Protein AF-A0A9D7X4V1-F1 (afdb_monomer_lite)

Secondary structure (DSSP, 8-state):
---SSGGGS-GGG-SS-GGGS-B-THHHHHHHHSPP-PPP-TTTT--SHHHHHHHHHHHHHHTT-BPPPPSSPP---S-HHHHHHHHHHHHHHTT-SEEEEEE--GGGBSSS--SS--EEEEEEEEPPPPPPTTSTTHHHHTT-HHHHHHHHHHHHHHHHHHHHHHTT--EEEEETTT-SB-HHHHHHHTTS-EEETTEEEBTTTBT-EEEEEEEESS--PPPPPBPGGGGG--SHHHHHTTTSSPPHHHHHHHHTS-GGG-SS-GGGSPP-SS-SS---TTT----

Sequence (287 aa):
MFTSRRKNRPIELGPYPLETLPRDVSVYERESSSPAIEMENPSAGSIKPLALSTRKYRAIFESKHKAVVFSRKAPVPNDMSRRSKDIKGSAYFQDASQVGICEIPASAWLDKCDETHTHAVVVMVEHADPIDPGNTAHEWVEGVEGETSLTRAAQIATVIAGQIGAMGYEAQSGWAGCAQVDLEKLAVLAGLALREGKGISNPYLGNNFSLAVVTTSYGLATDQPLAQAARKAKGLGYFMGMTGAVSGLERWRRRRRPSHHGPYPIEILKRQDKPTTIIHDDEVPRI

pLDDT: mean 94.14, std 7.32, range [38.16, 98.94]

Radius of gyration: 21.14 Å; chains: 1; bounding box: 54×47×59 Å

Structure (mmCIF, N/CA/C/O backbone):
data_AF-A0A9D7X4V1-F1
#
_entry.id   AF-A0A9D7X4V1-F1
#
loop_
_atom_site.group_PDB
_atom_site.id
_atom_site.type_symbol
_atom_site.label_atom_id
_atom_site.label_alt_id
_atom_site.label_comp_id
_atom_site.label_asym_id
_atom_site.label_entity_id
_atom_site.label_seq_id
_atom_site.pdbx_PDB_ins_code
_atom_site.Cartn_x
_atom_site.Cartn_y
_atom_site.Cartn_z
_atom_site.occupancy
_atom_site.B_iso_or_equiv
_atom_site.auth_seq_id
_atom_site.auth_comp_id
_atom_site.auth_asym_id
_atom_site.auth_atom_id
_atom_site.pdbx_PDB_model_num
ATOM 1 N N . MET A 1 1 ? -31.288 3.011 -0.126 1.00 38.16 1 MET A N 1
ATOM 2 C CA . MET A 1 1 ? -31.387 2.201 -1.360 1.00 38.16 1 MET A CA 1
ATOM 3 C C . MET A 1 1 ? -30.244 2.547 -2.336 1.00 38.16 1 MET A C 1
ATOM 5 O O . MET A 1 1 ? -30.499 2.906 -3.471 1.00 38.16 1 MET A O 1
ATOM 9 N N . PHE A 1 2 ? -28.973 2.450 -1.905 1.00 44.53 2 PHE A N 1
ATOM 10 C CA . PHE A 1 2 ? -27.780 2.758 -2.735 1.00 44.53 2 PHE A CA 1
ATOM 11 C C . PHE A 1 2 ? -26.734 1.622 -2.730 1.00 44.53 2 PHE A C 1
ATOM 13 O O . PHE A 1 2 ? -25.583 1.804 -3.108 1.00 44.53 2 PHE A O 1
ATOM 20 N N . THR A 1 3 ? -27.117 0.424 -2.286 1.00 46.56 3 THR A N 1
ATOM 21 C CA . THR A 1 3 ? -26.189 -0.670 -1.956 1.00 46.56 3 THR A CA 1
ATOM 22 C C . THR A 1 3 ? -26.000 -1.720 -3.061 1.00 46.56 3 THR A C 1
ATOM 24 O O . THR A 1 3 ? -25.328 -2.719 -2.824 1.00 46.56 3 THR A O 1
ATOM 27 N N . SER A 1 4 ? -26.537 -1.534 -4.275 1.00 53.81 4 SER A N 1
ATOM 28 C CA . SER A 1 4 ? -26.522 -2.598 -5.299 1.00 53.81 4 SER A CA 1
ATOM 29 C C . SER A 1 4 ? -25.271 -2.654 -6.186 1.00 53.81 4 SER A C 1
ATOM 31 O O . SER A 1 4 ? -24.940 -3.732 -6.667 1.00 53.81 4 SER A O 1
ATOM 33 N N . ARG A 1 5 ? -24.528 -1.555 -6.390 1.00 68.94 5 ARG A N 1
ATOM 34 C CA . ARG A 1 5 ? -23.417 -1.545 -7.370 1.00 68.94 5 ARG A CA 1
ATOM 35 C C . ARG A 1 5 ? -22.114 -2.164 -6.865 1.00 68.94 5 ARG A C 1
ATOM 37 O O . ARG A 1 5 ? -21.352 -2.687 -7.668 1.00 68.94 5 ARG A O 1
ATOM 44 N N . ARG A 1 6 ? -21.870 -2.166 -5.549 1.00 79.88 6 ARG A N 1
ATOM 45 C CA . ARG A 1 6 ? -20.631 -2.725 -4.973 1.00 79.88 6 ARG A CA 1
ATOM 46 C C . ARG A 1 6 ? -20.503 -4.232 -5.201 1.00 79.88 6 ARG A C 1
ATOM 48 O O . ARG A 1 6 ? -19.399 -4.704 -5.422 1.00 79.88 6 ARG A O 1
ATOM 55 N N . LYS A 1 7 ? -21.621 -4.970 -5.198 1.00 84.69 7 LYS A N 1
ATOM 56 C CA . LYS A 1 7 ? -21.636 -6.423 -5.453 1.00 84.69 7 LYS A CA 1
ATOM 57 C C . LYS A 1 7 ? -21.094 -6.793 -6.837 1.00 84.69 7 LYS A C 1
ATOM 59 O O . LYS A 1 7 ? -20.579 -7.888 -7.001 1.00 84.69 7 LYS A O 1
ATOM 64 N N . ASN A 1 8 ? -21.197 -5.875 -7.796 1.00 89.06 8 ASN A N 1
ATOM 65 C CA . ASN A 1 8 ? -20.774 -6.087 -9.178 1.00 89.06 8 ASN A CA 1
ATOM 66 C C . ASN A 1 8 ? -19.421 -5.427 -9.485 1.00 89.06 8 ASN A C 1
ATOM 68 O O . ASN A 1 8 ? -18.980 -5.473 -10.629 1.00 89.06 8 ASN A O 1
ATOM 72 N N . ARG A 1 9 ? -18.782 -4.772 -8.503 1.00 92.88 9 ARG A N 1
ATOM 73 C CA . ARG A 1 9 ? -17.464 -4.160 -8.689 1.00 92.88 9 ARG A CA 1
ATOM 74 C C . ARG A 1 9 ? -16.396 -5.257 -8.608 1.00 92.88 9 ARG A C 1
ATOM 76 O O . ARG A 1 9 ? -16.312 -5.902 -7.562 1.00 92.88 9 ARG A O 1
ATOM 83 N N . PRO A 1 10 ? -15.572 -5.446 -9.652 1.00 95.31 10 PRO A N 1
ATOM 84 C CA . PRO A 1 10 ? -14.431 -6.351 -9.583 1.00 95.31 10 PRO A CA 1
ATOM 85 C C . PRO A 1 10 ? -13.488 -5.975 -8.432 1.00 95.31 10 PRO A C 1
ATOM 87 O O . PRO A 1 10 ? -13.230 -4.790 -8.192 1.00 95.31 10 PRO A O 1
ATOM 90 N N . ILE A 1 11 ? -13.005 -6.976 -7.693 1.00 93.75 11 ILE A N 1
ATOM 91 C CA . ILE A 1 11 ? -12.231 -6.776 -6.458 1.00 93.75 11 ILE A CA 1
ATOM 92 C C . ILE A 1 11 ? -10.907 -6.050 -6.726 1.00 93.75 11 ILE A C 1
ATOM 94 O O . ILE A 1 11 ? -10.482 -5.227 -5.918 1.00 93.75 11 ILE A O 1
ATOM 98 N N . GLU A 1 12 ? -10.308 -6.278 -7.896 1.00 94.81 12 GLU A N 1
ATOM 99 C CA . GLU A 1 12 ? -9.062 -5.663 -8.358 1.00 94.81 12 GLU A CA 1
ATOM 100 C C . GLU A 1 12 ? -9.156 -4.147 -8.579 1.00 94.81 12 GLU A C 1
ATOM 102 O O . GLU A 1 12 ? -8.135 -3.504 -8.803 1.00 94.81 12 GLU A O 1
ATOM 107 N N . LEU A 1 13 ? -10.362 -3.568 -8.556 1.00 96.56 13 LEU A N 1
ATOM 108 C CA . LEU A 1 13 ? -10.556 -2.121 -8.656 1.00 96.56 13 LEU A CA 1
ATOM 109 C C . LEU A 1 13 ? -10.593 -1.443 -7.277 1.00 96.56 13 LEU A C 1
ATOM 111 O O . LEU A 1 13 ? -10.649 -0.215 -7.191 1.00 96.56 13 LEU A O 1
ATOM 115 N N . GLY A 1 14 ? -10.605 -2.215 -6.189 1.00 96.62 14 GLY A N 1
ATOM 116 C CA . GLY A 1 14 ? -10.472 -1.696 -4.834 1.00 96.62 14 GLY A CA 1
ATOM 117 C C . GLY A 1 14 ? -11.581 -0.736 -4.372 1.00 96.62 14 GLY A C 1
ATOM 118 O O . GLY A 1 14 ? -12.648 -0.624 -4.988 1.00 96.62 14 GLY A O 1
ATOM 119 N N . PRO A 1 15 ? -11.364 -0.030 -3.248 1.00 96.38 15 PRO A N 1
ATOM 120 C CA . PRO A 1 15 ? -12.381 0.810 -2.616 1.00 96.38 15 PRO A CA 1
ATOM 121 C C . PRO A 1 15 ? -12.429 2.266 -3.120 1.00 96.38 15 PRO A C 1
ATOM 123 O O . PRO A 1 15 ? -13.306 3.014 -2.671 1.00 96.38 15 PRO A O 1
ATOM 126 N N . TYR A 1 16 ? -11.529 2.678 -4.021 1.00 96.88 16 TYR A N 1
ATOM 127 C CA . TYR A 1 16 ? -11.497 4.012 -4.646 1.00 96.88 16 TYR A CA 1
ATOM 128 C C . TYR A 1 16 ? -11.706 3.904 -6.160 1.00 96.88 16 TYR A C 1
ATOM 130 O O . TYR A 1 16 ? -11.231 2.941 -6.755 1.00 96.88 16 TYR A O 1
ATOM 138 N N . PRO A 1 17 ? -12.372 4.881 -6.802 1.00 96.50 17 PRO A N 1
ATOM 139 C CA . PRO A 1 17 ? -12.678 4.822 -8.229 1.00 96.50 17 PRO A CA 1
ATOM 140 C C . PRO A 1 17 ? -11.494 5.257 -9.117 1.00 96.50 17 PRO A C 1
ATOM 142 O O . PRO A 1 17 ? -11.623 6.169 -9.935 1.00 96.50 17 PRO A O 1
ATOM 145 N N . LEU A 1 18 ? -10.330 4.617 -8.958 1.00 97.06 18 LEU A N 1
ATOM 146 C CA . LEU A 1 18 ? -9.097 4.938 -9.697 1.00 97.06 18 LEU A CA 1
ATOM 147 C C . LEU A 1 18 ? -9.242 4.782 -11.216 1.00 97.06 18 LEU A C 1
ATOM 149 O O . LEU A 1 18 ? -8.554 5.464 -11.975 1.00 97.06 18 LEU A O 1
ATOM 153 N N . GLU A 1 19 ? -10.151 3.918 -11.665 1.00 96.00 19 GLU A N 1
ATOM 154 C CA . GLU A 1 19 ? -10.475 3.704 -13.077 1.00 96.00 19 GLU A CA 1
ATOM 155 C C . GLU A 1 19 ? -11.111 4.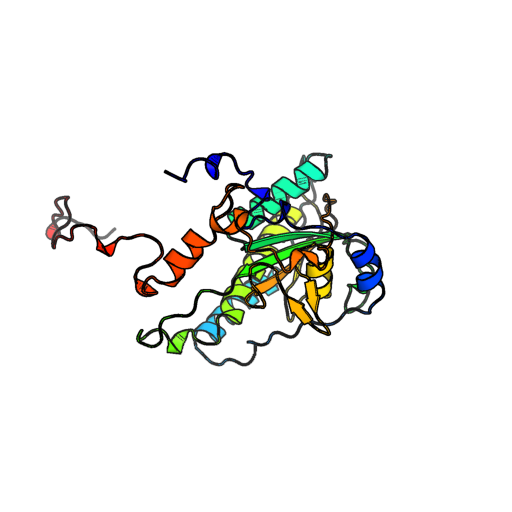931 -13.746 1.00 96.00 19 GLU A C 1
ATOM 157 O O . GLU A 1 19 ? -11.144 5.021 -14.968 1.00 96.00 19 GLU A O 1
ATOM 162 N N . THR A 1 20 ? -11.619 5.880 -12.954 1.00 95.81 20 THR A N 1
ATOM 163 C CA . THR A 1 20 ? -12.247 7.110 -13.462 1.00 95.81 20 THR A CA 1
ATOM 164 C C . THR A 1 20 ? -11.263 8.260 -13.645 1.00 95.81 20 THR A C 1
ATOM 166 O O . THR A 1 20 ? -11.629 9.299 -14.194 1.00 95.81 20 THR A O 1
ATOM 169 N N . LEU A 1 21 ? -10.029 8.105 -13.157 1.00 97.50 21 LEU A N 1
ATOM 170 C CA . LEU A 1 21 ? -9.034 9.165 -13.197 1.00 97.50 21 LEU A CA 1
ATOM 171 C C . LEU A 1 21 ? -8.335 9.216 -14.561 1.00 97.50 21 LEU A C 1
ATOM 173 O O . LEU A 1 21 ? -7.954 8.165 -15.084 1.00 97.50 21 LEU A O 1
ATOM 177 N N . PRO A 1 22 ? -8.122 10.420 -15.123 1.00 97.75 22 PRO A N 1
ATOM 178 C CA . PRO A 1 22 ? -7.419 10.574 -16.389 1.00 97.75 22 PRO A CA 1
ATOM 179 C C . PRO A 1 22 ? -5.959 10.128 -16.255 1.00 97.75 22 PRO A C 1
ATOM 181 O O . PRO A 1 22 ? -5.318 10.351 -15.223 1.00 97.75 22 PRO A O 1
ATOM 184 N N . ARG A 1 23 ? -5.438 9.515 -17.318 1.00 98.00 23 ARG A N 1
ATOM 185 C CA . ARG A 1 23 ? -4.077 8.971 -17.408 1.00 98.00 23 ARG A CA 1
ATOM 186 C C . ARG A 1 23 ? -3.253 9.762 -18.419 1.00 98.00 23 ARG A C 1
ATOM 188 O O . ARG A 1 23 ? -3.816 10.313 -19.362 1.00 98.00 23 ARG A O 1
ATOM 195 N N . ASP A 1 24 ? -1.945 9.835 -18.204 1.00 97.62 24 ASP A N 1
ATOM 196 C CA . ASP A 1 24 ? -1.009 10.545 -19.084 1.00 97.62 24 ASP A CA 1
ATOM 197 C C . ASP A 1 24 ? 0.320 9.787 -19.165 1.00 97.62 24 ASP A C 1
ATOM 199 O O . ASP A 1 24 ? 1.110 9.770 -18.222 1.00 97.62 24 ASP A O 1
ATOM 203 N N . VAL A 1 25 ? 0.568 9.161 -20.315 1.00 96.12 25 VAL A N 1
ATOM 204 C CA . VAL A 1 25 ? 1.777 8.361 -20.556 1.00 96.12 25 VAL A CA 1
ATOM 205 C C . VAL A 1 25 ? 3.052 9.209 -20.602 1.00 96.12 25 VAL A C 1
ATOM 207 O O . VAL A 1 25 ? 4.117 8.702 -20.267 1.00 96.12 25 VAL A O 1
ATOM 210 N N . SER A 1 26 ? 2.962 10.510 -20.911 1.00 96.00 26 SER A N 1
ATOM 211 C CA . SER A 1 26 ? 4.129 11.413 -20.956 1.00 96.00 26 SER A CA 1
ATOM 212 C C . SER A 1 26 ? 4.762 11.656 -19.580 1.00 96.00 26 SER A C 1
ATOM 214 O O . SER A 1 26 ? 5.873 12.176 -19.461 1.00 96.00 26 SER A O 1
ATOM 216 N N . VAL A 1 27 ? 4.049 11.320 -18.500 1.00 96.62 27 VAL A N 1
ATOM 217 C CA . VAL A 1 27 ? 4.588 11.372 -17.135 1.00 96.62 27 VAL A CA 1
ATOM 218 C C . VAL A 1 27 ? 5.685 10.325 -16.950 1.00 96.62 27 VAL A C 1
ATOM 220 O O . VAL A 1 27 ? 6.639 10.591 -16.222 1.00 96.62 27 VAL A O 1
ATOM 223 N N . TYR A 1 28 ? 5.591 9.179 -17.634 1.00 95.31 28 TYR A N 1
ATOM 224 C CA . TYR A 1 28 ? 6.577 8.107 -17.517 1.00 95.31 28 TYR A CA 1
ATOM 225 C C . TYR A 1 28 ? 7.978 8.592 -17.897 1.00 95.31 28 TYR A C 1
ATOM 227 O O . TYR A 1 28 ? 8.919 8.417 -17.127 1.00 95.31 28 TYR A O 1
ATOM 235 N N . GLU A 1 29 ? 8.108 9.250 -19.051 1.00 93.81 29 GLU A N 1
ATOM 236 C C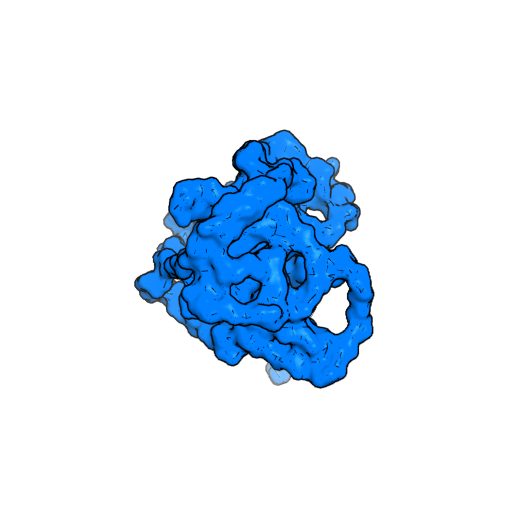A . GLU A 1 29 ? 9.389 9.768 -19.546 1.00 93.81 29 GLU A CA 1
ATOM 237 C C . GLU A 1 29 ? 9.982 10.806 -18.584 1.00 93.81 29 GLU A C 1
ATOM 239 O O . GLU A 1 29 ? 11.167 10.755 -18.254 1.00 93.81 29 GLU A O 1
ATOM 244 N N . ARG A 1 30 ? 9.143 11.711 -18.063 1.00 94.12 30 ARG A N 1
ATOM 245 C CA . ARG A 1 30 ? 9.564 12.749 -17.110 1.00 94.12 30 ARG A CA 1
ATOM 246 C C . ARG A 1 30 ? 10.066 12.160 -15.793 1.00 94.12 30 ARG A C 1
ATOM 248 O O . ARG A 1 30 ? 11.170 12.497 -15.371 1.00 94.12 30 ARG A O 1
ATOM 255 N N . GLU A 1 31 ? 9.307 11.266 -15.164 1.00 95.56 31 GLU A N 1
ATOM 256 C CA . GLU A 1 31 ? 9.714 10.624 -13.902 1.00 95.56 31 GLU A CA 1
ATOM 257 C C . GLU A 1 31 ? 10.941 9.720 -14.089 1.00 95.56 31 GLU A C 1
ATOM 259 O O . GLU A 1 31 ? 11.849 9.718 -13.254 1.00 95.56 31 GLU A O 1
ATOM 264 N N . SER A 1 32 ? 11.017 9.004 -15.215 1.00 93.56 32 SER A N 1
ATOM 265 C CA . SER A 1 32 ? 12.141 8.111 -15.522 1.00 93.56 32 SER A CA 1
ATOM 266 C C . SER A 1 32 ? 13.434 8.863 -15.852 1.00 93.56 32 SER A C 1
ATOM 268 O O . SER A 1 32 ? 14.510 8.281 -15.741 1.00 93.56 32 SER A O 1
ATOM 270 N N . SER A 1 33 ? 13.363 10.147 -16.216 1.00 94.50 33 SER A N 1
ATOM 271 C CA . SER A 1 33 ? 14.548 10.984 -16.468 1.00 94.50 33 SER A CA 1
ATOM 272 C C . SER A 1 33 ? 15.231 11.514 -15.200 1.00 94.50 33 SER A C 1
ATOM 274 O O . SER A 1 33 ? 16.395 11.904 -15.245 1.00 94.50 33 SER A O 1
ATOM 276 N N . SER A 1 34 ? 14.528 11.530 -14.064 1.00 93.25 34 SER A N 1
ATOM 277 C CA . SER A 1 34 ? 15.091 11.982 -12.784 1.00 93.25 34 SER A CA 1
ATOM 278 C C . SER A 1 34 ? 15.847 10.842 -12.091 1.00 93.25 34 SER A C 1
ATOM 280 O O . SER A 1 34 ? 15.468 9.686 -12.284 1.00 93.25 34 SER A O 1
ATOM 282 N N . PRO A 1 35 ? 16.871 11.108 -11.259 1.00 93.81 35 PRO A N 1
ATOM 283 C CA . PRO A 1 35 ? 17.505 10.073 -10.436 1.00 93.81 35 PRO A CA 1
ATOM 284 C C . PRO A 1 35 ? 16.541 9.525 -9.371 1.00 93.81 35 PRO A C 1
ATOM 286 O O . PRO A 1 35 ? 15.480 10.108 -9.131 1.00 93.81 35 PRO A O 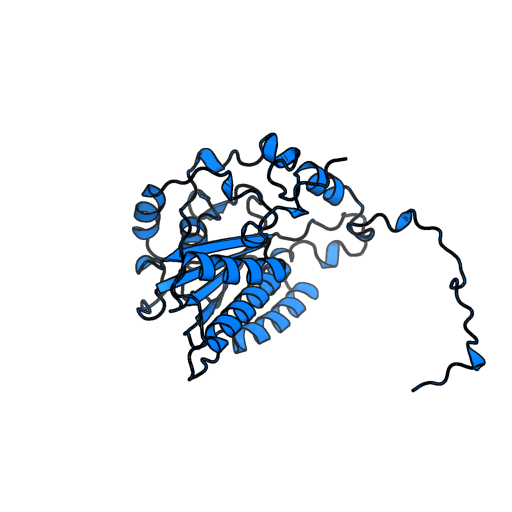1
ATOM 289 N N . ALA A 1 36 ? 16.878 8.383 -8.772 1.00 95.75 36 ALA A N 1
ATOM 290 C CA . ALA A 1 36 ? 16.131 7.816 -7.652 1.00 95.75 36 ALA A CA 1
ATOM 291 C C . ALA A 1 36 ? 16.350 8.652 -6.382 1.00 95.75 36 ALA A C 1
ATOM 293 O O . ALA A 1 36 ? 17.454 9.147 -6.144 1.00 95.75 36 ALA A O 1
ATOM 294 N N . ILE A 1 37 ? 15.303 8.803 -5.572 1.00 95.06 37 ILE A N 1
ATOM 295 C CA . ILE A 1 37 ? 15.359 9.479 -4.275 1.00 95.06 37 ILE A CA 1
ATOM 296 C C . ILE A 1 37 ? 14.907 8.499 -3.194 1.00 95.06 37 ILE A C 1
ATOM 298 O O . ILE A 1 37 ? 13.868 7.849 -3.313 1.00 95.06 37 ILE A O 1
ATOM 302 N N . GLU A 1 38 ? 15.697 8.389 -2.127 1.00 94.19 38 GLU A N 1
ATOM 303 C CA . GLU A 1 38 ? 15.316 7.589 -0.968 1.00 94.19 38 GLU A CA 1
ATOM 304 C C . GLU A 1 38 ? 14.191 8.291 -0.199 1.00 94.19 38 GLU A C 1
ATOM 306 O O . GLU A 1 38 ? 14.284 9.469 0.148 1.00 94.19 38 GLU A O 1
ATOM 311 N N . MET A 1 39 ? 13.107 7.559 0.063 1.00 91.69 39 MET A N 1
ATOM 312 C CA . MET A 1 39 ? 11.989 8.071 0.846 1.00 91.69 39 MET A CA 1
ATOM 313 C C . MET A 1 39 ? 12.337 8.034 2.337 1.00 91.69 39 MET A C 1
ATOM 315 O O . MET A 1 39 ? 12.532 6.961 2.912 1.00 91.69 39 MET A O 1
ATOM 319 N N . GLU A 1 40 ? 12.333 9.197 2.984 1.00 85.25 40 GLU A N 1
ATOM 320 C CA . GLU A 1 40 ? 12.445 9.280 4.439 1.00 85.25 40 GLU A CA 1
ATOM 321 C C . GLU A 1 40 ? 11.200 8.692 5.120 1.00 85.25 40 GLU A C 1
ATOM 323 O O . GLU A 1 40 ? 10.073 8.839 4.644 1.00 85.25 40 GLU A O 1
ATOM 328 N N . ASN A 1 41 ? 11.384 8.048 6.275 1.00 79.50 41 ASN A N 1
ATOM 329 C CA . ASN A 1 41 ? 10.268 7.670 7.139 1.00 79.50 41 ASN A CA 1
ATOM 330 C C . ASN A 1 41 ? 10.013 8.791 8.168 1.00 79.50 41 ASN A C 1
ATOM 332 O O . ASN A 1 41 ? 10.697 8.825 9.197 1.00 79.50 41 ASN A O 1
ATOM 336 N N . PRO A 1 42 ? 9.017 9.673 7.958 1.00 67.88 42 PRO A N 1
ATOM 337 C CA . PRO A 1 42 ? 8.806 10.849 8.806 1.00 67.88 42 PRO A CA 1
ATOM 338 C C . PRO A 1 42 ? 8.436 10.501 10.252 1.00 67.88 42 PRO A C 1
ATOM 340 O O . PRO A 1 42 ? 8.590 11.326 11.148 1.00 67.88 42 PRO A O 1
ATOM 343 N N . SER A 1 43 ? 7.956 9.282 10.512 1.00 69.31 43 SER A N 1
ATOM 344 C CA . SER A 1 43 ? 7.526 8.874 11.850 1.00 69.31 43 SER A CA 1
ATOM 345 C C . SER A 1 43 ? 8.587 8.092 12.636 1.00 69.31 43 SER A C 1
ATOM 347 O O . SER A 1 43 ? 8.360 7.788 13.812 1.00 69.31 43 SER A O 1
ATOM 349 N N . ALA A 1 44 ? 9.764 7.831 12.046 1.00 73.44 44 ALA A N 1
ATOM 350 C CA . ALA A 1 44 ? 10.823 6.994 12.624 1.00 73.44 44 ALA A CA 1
ATOM 351 C C . ALA A 1 44 ? 11.334 7.462 14.003 1.00 73.44 44 ALA A C 1
ATOM 353 O O . ALA A 1 44 ? 11.837 6.649 14.778 1.00 73.44 44 ALA A O 1
ATOM 354 N N . GLY A 1 45 ? 11.172 8.747 14.340 1.00 80.56 45 GLY A N 1
ATOM 355 C CA . GLY A 1 45 ? 11.633 9.330 15.606 1.00 80.56 45 GLY A CA 1
ATOM 356 C C . GLY A 1 45 ? 10.673 9.203 16.797 1.00 80.56 45 GLY A C 1
ATOM 357 O O . GLY A 1 45 ? 11.070 9.483 17.924 1.00 80.56 45 GLY A O 1
ATOM 358 N N . SER A 1 46 ? 9.413 8.793 16.599 1.00 87.69 46 SER A N 1
ATOM 359 C CA . SER A 1 46 ? 8.432 8.763 17.700 1.00 87.69 46 SER A CA 1
ATOM 360 C C . SER A 1 46 ? 8.790 7.728 18.774 1.00 87.69 46 SER A C 1
ATOM 362 O O . SER A 1 46 ? 9.091 6.580 18.448 1.00 87.69 46 SER A O 1
ATOM 364 N N . ILE A 1 47 ? 8.700 8.103 20.053 1.00 91.50 47 ILE A N 1
ATOM 365 C CA . ILE A 1 47 ? 8.934 7.212 21.207 1.00 91.50 47 ILE A CA 1
ATOM 366 C C . ILE A 1 47 ? 7.638 6.679 21.835 1.00 91.50 47 ILE A C 1
ATOM 368 O O . ILE A 1 47 ? 7.683 5.996 22.859 1.00 91.50 47 ILE A O 1
ATOM 372 N N . LYS A 1 48 ? 6.470 6.984 21.251 1.00 92.31 48 LYS A N 1
ATOM 373 C CA . LYS A 1 48 ? 5.184 6.508 21.782 1.00 92.31 48 LYS A CA 1
ATOM 374 C C . LYS A 1 48 ? 5.141 4.967 21.772 1.00 92.31 48 LYS A C 1
ATOM 376 O O . LYS A 1 48 ? 5.609 4.360 20.803 1.00 92.31 48 LYS A O 1
ATOM 381 N N . PRO A 1 49 ? 4.529 4.306 22.775 1.00 94.12 49 PRO A N 1
ATOM 382 C CA . PRO A 1 49 ? 4.508 2.841 22.861 1.00 94.12 49 PRO A CA 1
ATOM 383 C C . PRO A 1 49 ? 3.991 2.137 21.598 1.00 94.12 49 PRO A C 1
ATOM 385 O O . PRO A 1 49 ? 4.534 1.108 21.193 1.00 94.12 49 PRO A O 1
ATOM 388 N N . LEU A 1 50 ? 2.981 2.707 20.929 1.00 92.62 50 LEU A N 1
ATOM 389 C CA . LEU A 1 50 ? 2.444 2.150 19.687 1.00 92.62 50 LEU A CA 1
ATOM 390 C C . LEU A 1 50 ? 3.447 2.229 18.521 1.00 92.62 50 LEU A C 1
ATOM 392 O O . LEU A 1 50 ? 3.564 1.270 17.758 1.00 92.62 50 LEU A O 1
ATOM 396 N N . ALA A 1 51 ? 4.219 3.314 18.407 1.00 93.19 51 ALA A N 1
ATOM 397 C CA . ALA A 1 51 ? 5.292 3.429 17.415 1.00 93.19 51 ALA A CA 1
ATOM 398 C C . ALA A 1 51 ? 6.397 2.386 17.658 1.00 93.19 51 ALA A C 1
ATOM 400 O O . ALA A 1 51 ? 6.843 1.708 16.736 1.00 93.19 51 ALA A O 1
ATOM 401 N N . LEU A 1 52 ? 6.795 2.185 18.916 1.00 94.00 52 LEU A N 1
ATOM 402 C CA . LEU A 1 52 ? 7.791 1.168 19.269 1.00 94.00 52 LEU A CA 1
ATOM 403 C C . LEU A 1 52 ? 7.291 -0.252 18.963 1.00 94.00 52 LEU A C 1
ATOM 405 O O . LEU A 1 52 ? 8.021 -1.067 18.395 1.00 94.00 52 LEU A O 1
ATOM 409 N N . SER A 1 53 ? 6.028 -0.538 19.288 1.00 94.50 53 SER A N 1
ATOM 410 C CA . SER A 1 53 ? 5.396 -1.826 18.996 1.00 94.50 53 SER A CA 1
ATOM 411 C C . SER A 1 53 ? 5.322 -2.088 17.490 1.00 94.50 53 SER A C 1
ATOM 413 O O . SER A 1 53 ? 5.769 -3.131 17.017 1.00 94.50 53 SER A O 1
ATOM 415 N N . THR A 1 54 ? 4.836 -1.122 16.710 1.00 94.19 54 THR A N 1
ATOM 416 C CA . THR A 1 54 ? 4.732 -1.245 15.245 1.00 94.19 54 THR A CA 1
ATOM 417 C C . THR A 1 54 ? 6.091 -1.475 14.584 1.00 94.19 54 THR A C 1
ATOM 419 O O . THR A 1 54 ? 6.204 -2.379 13.757 1.00 94.19 54 THR A O 1
ATOM 422 N N . ARG A 1 55 ? 7.157 -0.787 15.021 1.00 93.06 55 ARG A N 1
ATOM 423 C CA . ARG A 1 55 ? 8.533 -1.060 14.560 1.00 93.06 55 ARG A CA 1
ATOM 424 C C . ARG A 1 55 ? 8.995 -2.483 14.866 1.00 93.06 55 ARG A C 1
ATOM 426 O O . ARG A 1 55 ? 9.582 -3.121 13.996 1.00 93.06 55 ARG A O 1
ATOM 433 N N . LYS A 1 56 ? 8.682 -3.016 16.054 1.00 94.56 56 LYS A N 1
ATOM 434 C CA . LYS A 1 56 ? 8.995 -4.412 16.408 1.00 94.56 56 LYS A CA 1
ATOM 435 C C . LYS A 1 56 ? 8.329 -5.403 15.448 1.00 94.56 56 LYS A C 1
ATOM 437 O O . LYS A 1 56 ? 8.981 -6.343 15.004 1.00 94.56 56 LYS A O 1
ATOM 442 N N . TYR A 1 57 ? 7.057 -5.194 15.104 1.00 94.50 57 TYR A N 1
ATOM 443 C CA . TYR A 1 57 ? 6.370 -6.032 14.113 1.00 94.50 57 TYR A CA 1
ATOM 444 C C . TYR A 1 57 ? 6.940 -5.842 12.706 1.00 94.50 57 TYR A C 1
ATOM 446 O O . TYR A 1 57 ? 7.126 -6.821 11.986 1.00 94.50 57 TYR A O 1
ATOM 454 N N . ARG A 1 58 ? 7.279 -4.607 12.322 1.00 94.50 58 ARG A N 1
ATOM 455 C CA . ARG A 1 58 ? 7.876 -4.319 11.015 1.00 94.50 58 ARG A CA 1
ATOM 456 C C . ARG A 1 58 ? 9.234 -4.996 10.824 1.00 94.50 58 ARG A C 1
ATOM 458 O O . ARG A 1 58 ? 9.467 -5.533 9.748 1.00 94.50 58 ARG A O 1
ATOM 465 N N . ALA A 1 59 ? 10.059 -5.085 11.867 1.00 94.69 59 ALA A N 1
ATOM 466 C CA . ALA A 1 59 ? 11.327 -5.822 11.828 1.00 94.69 59 ALA A CA 1
ATOM 467 C C . ALA A 1 59 ? 11.141 -7.322 11.507 1.00 94.69 59 ALA A C 1
ATOM 469 O O . ALA A 1 59 ? 11.976 -7.933 10.841 1.00 94.69 59 ALA A O 1
ATOM 470 N N . ILE A 1 60 ? 10.020 -7.928 11.923 1.00 96.06 60 ILE A N 1
ATOM 471 C CA . ILE A 1 60 ? 9.689 -9.315 11.555 1.00 96.06 60 ILE A CA 1
ATOM 472 C C . ILE A 1 60 ? 9.445 -9.422 10.045 1.00 96.06 60 ILE A C 1
ATOM 474 O O . ILE A 1 60 ? 9.942 -10.357 9.415 1.00 96.06 60 ILE A O 1
ATOM 478 N N . PHE A 1 61 ? 8.702 -8.481 9.455 1.00 96.06 61 PHE A N 1
ATOM 479 C CA . PHE A 1 61 ? 8.491 -8.439 8.004 1.00 96.06 61 PHE A CA 1
ATOM 480 C C . PHE A 1 61 ? 9.795 -8.166 7.259 1.00 96.06 61 PHE A C 1
ATOM 482 O O . PHE A 1 61 ? 10.066 -8.816 6.254 1.00 96.06 61 PHE A O 1
ATOM 489 N N . GLU A 1 62 ? 10.639 -7.282 7.790 1.00 94.69 62 GLU A N 1
ATOM 490 C CA . GLU A 1 62 ? 11.953 -6.988 7.222 1.00 94.69 62 GLU A CA 1
ATOM 491 C C . GLU A 1 62 ? 12.829 -8.242 7.158 1.00 94.69 62 GLU A C 1
ATOM 493 O O . GLU A 1 62 ? 13.420 -8.522 6.122 1.00 94.69 62 GLU A O 1
ATOM 498 N N . SER A 1 63 ? 12.832 -9.079 8.202 1.00 95.56 63 SER A N 1
ATOM 499 C CA . SER A 1 63 ? 13.559 -10.362 8.189 1.00 95.56 63 SER A CA 1
ATOM 500 C C . SER A 1 63 ? 13.103 -11.334 7.085 1.00 95.56 63 SER A C 1
ATOM 502 O O . SER A 1 63 ? 13.810 -12.286 6.763 1.00 95.56 63 SER A O 1
ATOM 504 N N . LYS A 1 64 ? 11.924 -11.094 6.498 1.00 94.31 64 LYS A N 1
ATOM 505 C CA . LYS A 1 64 ? 11.281 -11.914 5.462 1.00 94.31 64 LYS A CA 1
ATOM 506 C C . LYS A 1 64 ? 11.078 -11.145 4.154 1.00 94.31 64 LYS A C 1
ATOM 508 O O . LYS A 1 64 ? 10.264 -11.558 3.332 1.00 94.31 64 LYS A O 1
ATOM 513 N N . HIS A 1 65 ? 11.786 -10.028 3.959 1.00 92.81 65 HIS A N 1
ATOM 514 C CA . HIS A 1 65 ? 11.532 -9.144 2.824 1.00 92.81 65 HIS A CA 1
ATOM 515 C C . HIS A 1 65 ? 11.853 -9.797 1.471 1.00 92.81 65 HIS A C 1
ATOM 517 O O . HIS A 1 65 ? 11.201 -9.483 0.479 1.00 92.81 65 HIS A O 1
ATOM 523 N N . LYS A 1 66 ? 12.812 -10.733 1.426 1.00 96.19 66 LYS A N 1
ATOM 524 C CA . LYS A 1 66 ? 13.076 -11.583 0.255 1.00 96.19 66 LYS A CA 1
ATOM 525 C C . LYS A 1 66 ? 12.189 -12.818 0.304 1.00 96.19 66 LYS A C 1
ATOM 527 O O . LYS A 1 66 ? 12.235 -13.576 1.274 1.00 96.19 66 LYS A O 1
ATOM 532 N N . ALA A 1 67 ? 11.399 -13.035 -0.742 1.00 96.12 67 ALA A N 1
ATOM 533 C CA . ALA A 1 67 ? 10.530 -14.196 -0.815 1.00 96.12 67 ALA A CA 1
ATOM 534 C C . ALA A 1 67 ? 11.335 -15.491 -0.997 1.00 96.12 67 ALA A C 1
ATOM 536 O O . ALA A 1 67 ? 12.315 -15.541 -1.739 1.00 96.12 67 ALA A O 1
ATOM 537 N N . VAL A 1 68 ? 10.874 -16.569 -0.362 1.00 97.31 68 VAL A N 1
ATOM 538 C CA . VAL A 1 68 ? 11.369 -17.917 -0.657 1.00 97.31 68 VAL A CA 1
ATOM 539 C C . VAL A 1 68 ? 10.775 -18.359 -1.992 1.00 97.31 68 VAL A C 1
ATOM 541 O O . VAL A 1 68 ? 9.555 -18.456 -2.129 1.00 97.31 68 VAL A O 1
ATOM 544 N N . VAL A 1 69 ? 11.638 -18.632 -2.971 1.00 97.88 69 VAL A N 1
ATOM 545 C CA . VAL A 1 69 ? 11.230 -19.020 -4.325 1.00 97.88 69 VAL A CA 1
ATOM 546 C C . VAL A 1 69 ? 11.112 -20.536 -4.424 1.00 97.88 69 VAL A C 1
ATOM 548 O O . VAL A 1 69 ? 12.065 -21.269 -4.158 1.00 97.88 69 VAL A O 1
ATOM 551 N N . PHE A 1 70 ? 9.938 -21.024 -4.815 1.00 97.44 70 PHE A N 1
ATOM 552 C CA . PHE A 1 70 ? 9.716 -22.454 -5.014 1.00 97.44 70 PHE A CA 1
ATOM 553 C C . PHE A 1 70 ? 10.301 -22.903 -6.358 1.00 97.44 70 PHE A C 1
ATOM 555 O O . PHE A 1 70 ? 10.093 -22.261 -7.386 1.00 97.44 70 PHE A O 1
ATOM 562 N N . SER A 1 71 ? 11.015 -24.032 -6.368 1.00 95.38 71 SER A N 1
ATOM 563 C CA . SER A 1 71 ? 11.713 -24.529 -7.566 1.00 95.38 71 SER A CA 1
ATOM 564 C C . SER A 1 71 ? 10.765 -24.912 -8.705 1.00 95.38 71 SER A C 1
ATOM 566 O O . SER A 1 71 ? 11.099 -24.761 -9.880 1.00 95.38 71 SER A O 1
ATOM 568 N N . ARG A 1 72 ? 9.561 -25.391 -8.375 1.00 95.94 72 ARG A N 1
ATOM 569 C CA . ARG A 1 72 ? 8.524 -25.717 -9.354 1.00 95.94 72 ARG A CA 1
ATOM 570 C C . ARG A 1 72 ? 7.625 -24.505 -9.580 1.00 95.94 72 ARG A C 1
ATOM 572 O O . ARG A 1 72 ? 6.901 -24.100 -8.676 1.00 95.94 72 ARG A O 1
ATOM 579 N N . LYS A 1 73 ? 7.615 -23.987 -10.811 1.00 95.50 73 LYS A N 1
ATOM 580 C CA . LYS A 1 73 ? 6.673 -22.940 -11.229 1.00 95.50 73 LYS A CA 1
ATOM 581 C C . LYS A 1 73 ? 5.231 -23.426 -11.070 1.00 95.50 73 LYS A C 1
ATOM 583 O O . LYS A 1 73 ? 4.886 -24.527 -11.512 1.00 95.50 73 LYS A O 1
ATOM 588 N N . ALA A 1 74 ? 4.392 -22.596 -10.457 1.00 95.69 74 ALA A N 1
ATOM 589 C CA . ALA A 1 74 ? 2.958 -22.845 -10.383 1.00 95.69 74 ALA A CA 1
ATOM 590 C C . ALA A 1 74 ? 2.312 -22.727 -11.781 1.00 95.69 74 ALA A C 1
ATOM 592 O O . ALA A 1 74 ? 2.828 -21.996 -12.632 1.00 95.69 74 ALA A O 1
ATOM 593 N N . PRO A 1 75 ? 1.178 -23.407 -12.036 1.00 95.88 75 PRO A N 1
ATOM 594 C CA . PRO A 1 75 ? 0.441 -23.291 -13.294 1.00 95.88 75 PRO A CA 1
ATOM 595 C C . PRO A 1 75 ? -0.310 -21.949 -13.366 1.00 95.88 75 PRO A C 1
ATOM 597 O O . PRO A 1 75 ? -1.529 -21.885 -13.223 1.00 95.88 75 PRO A O 1
ATOM 600 N N . VAL A 1 76 ? 0.432 -20.858 -13.547 1.00 95.94 76 VAL A N 1
ATOM 601 C CA . VAL A 1 76 ? -0.108 -19.497 -13.662 1.00 95.94 76 VAL A CA 1
ATOM 602 C C . VAL A 1 76 ? -0.582 -19.207 -15.095 1.00 95.94 76 VAL A C 1
ATOM 604 O O . VAL A 1 76 ? 0.039 -19.681 -16.049 1.00 95.94 76 VAL A O 1
ATOM 607 N N . PRO A 1 77 ? -1.645 -18.404 -15.294 1.00 96.56 77 PRO A N 1
ATOM 608 C CA . PRO A 1 77 ? -2.097 -18.005 -16.630 1.00 96.56 77 PRO A CA 1
ATOM 609 C C . PRO A 1 77 ? -0.994 -17.286 -17.415 1.00 96.56 77 PRO A C 1
ATOM 611 O O . PRO A 1 77 ? -0.193 -16.580 -16.815 1.00 96.56 77 PRO A O 1
ATOM 614 N N . ASN A 1 78 ? -0.956 -17.390 -18.745 1.00 95.75 78 ASN A N 1
ATOM 615 C CA . ASN A 1 78 ? -0.026 -16.590 -19.564 1.00 95.75 78 ASN A CA 1
ATOM 616 C C . ASN A 1 78 ? -0.478 -15.129 -19.723 1.00 95.75 78 ASN A C 1
ATOM 618 O O . ASN A 1 78 ? 0.352 -14.249 -19.929 1.00 95.75 78 ASN A O 1
ATOM 622 N N . ASP A 1 79 ? -1.782 -14.870 -19.601 1.00 97.88 79 ASP A N 1
ATOM 623 C CA . ASP A 1 79 ? -2.352 -13.527 -19.686 1.00 97.88 79 ASP A CA 1
ATOM 624 C C . ASP A 1 79 ? -1.942 -12.668 -18.480 1.00 97.88 79 ASP A C 1
ATOM 626 O O . ASP A 1 79 ? -2.390 -12.880 -17.349 1.00 97.88 79 ASP A O 1
ATOM 630 N N . MET A 1 80 ? -1.113 -11.658 -18.741 1.00 98.00 80 MET A N 1
ATOM 631 C CA . MET A 1 80 ? -0.642 -10.704 -17.740 1.00 98.00 80 MET A CA 1
ATOM 632 C C . MET A 1 80 ? -1.770 -9.864 -17.124 1.00 98.00 80 MET A C 1
ATOM 634 O O . MET A 1 80 ? -1.645 -9.457 -15.968 1.00 98.00 80 MET A O 1
ATOM 638 N N . SER A 1 81 ? -2.881 -9.639 -17.841 1.00 97.94 81 SER A N 1
ATOM 639 C CA . SER A 1 81 ? -4.068 -8.971 -17.293 1.00 97.94 81 SER A CA 1
ATOM 640 C C . SER A 1 81 ? -4.728 -9.829 -16.220 1.00 97.94 81 SER A C 1
ATOM 642 O O . SER A 1 81 ? -5.137 -9.329 -15.172 1.00 97.94 81 SER A O 1
ATOM 644 N N . ARG A 1 82 ? -4.793 -11.149 -16.429 1.00 97.56 82 ARG A N 1
ATOM 645 C CA . ARG A 1 82 ? -5.305 -12.057 -15.403 1.00 97.56 82 ARG A CA 1
ATOM 646 C C . ARG A 1 82 ? -4.403 -12.083 -14.172 1.00 97.56 82 ARG A C 1
ATOM 648 O O . ARG A 1 82 ? -4.907 -11.990 -13.056 1.00 97.56 82 ARG A O 1
ATOM 655 N N . ARG A 1 83 ? -3.083 -12.142 -14.370 1.00 98.31 83 ARG A N 1
ATOM 656 C CA . ARG A 1 83 ? -2.107 -12.117 -13.268 1.00 98.31 83 ARG A CA 1
ATOM 657 C C . ARG A 1 83 ? -2.211 -10.843 -12.433 1.00 98.31 83 ARG A C 1
ATOM 659 O O . ARG A 1 83 ? -2.226 -10.920 -11.208 1.00 98.31 83 ARG A O 1
ATOM 666 N N . SER A 1 84 ? -2.306 -9.678 -13.080 1.00 98.50 84 SER A N 1
ATOM 667 C CA . SER A 1 84 ? -2.409 -8.396 -12.376 1.00 98.50 84 SER A CA 1
ATOM 668 C C . SER A 1 84 ? -3.711 -8.272 -11.588 1.00 98.50 84 SER A C 1
ATOM 670 O O . SER A 1 84 ? -3.681 -7.775 -10.463 1.00 98.50 84 SER A O 1
ATOM 672 N N . LYS A 1 85 ? -4.832 -8.790 -12.110 1.00 98.31 85 LYS A N 1
ATOM 673 C CA . LYS A 1 85 ? -6.099 -8.886 -11.365 1.00 98.31 85 LYS A CA 1
ATOM 674 C C . LYS A 1 85 ? -5.964 -9.738 -10.108 1.00 98.31 85 LYS A C 1
ATOM 676 O O . LYS A 1 85 ? -6.402 -9.303 -9.048 1.00 98.31 85 LYS A O 1
ATOM 681 N N . ASP A 1 86 ? -5.327 -10.903 -10.208 1.00 97.88 86 ASP A N 1
ATOM 682 C CA . ASP A 1 86 ? -5.145 -11.805 -9.067 1.00 97.88 86 ASP A CA 1
ATOM 683 C C . ASP A 1 86 ? -4.237 -11.167 -7.990 1.00 97.88 86 ASP A C 1
ATOM 685 O O . ASP A 1 86 ? -4.563 -11.202 -6.802 1.00 97.88 86 ASP A O 1
ATOM 689 N N . ILE A 1 87 ? -3.142 -10.507 -8.391 1.00 98.56 87 ILE A N 1
ATOM 690 C CA . ILE A 1 87 ? -2.235 -9.804 -7.465 1.00 98.56 87 ILE A CA 1
ATOM 691 C C . ILE A 1 87 ? -2.908 -8.592 -6.806 1.00 98.56 87 ILE A C 1
ATOM 693 O O . ILE A 1 87 ? -2.865 -8.462 -5.581 1.00 98.56 87 ILE A O 1
ATOM 697 N N . LYS A 1 88 ? -3.584 -7.730 -7.578 1.00 98.75 88 LYS A N 1
ATOM 698 C CA . LYS A 1 88 ? -4.344 -6.599 -7.020 1.00 98.75 88 LYS A CA 1
ATOM 699 C C . LYS A 1 88 ? -5.464 -7.082 -6.106 1.00 98.75 88 LYS A C 1
ATOM 701 O O . LYS A 1 88 ? -5.647 -6.537 -5.024 1.00 98.75 88 LYS A O 1
ATOM 706 N N . GLY A 1 89 ? -6.186 -8.127 -6.508 1.00 98.31 89 GLY A N 1
ATOM 707 C CA . GLY A 1 89 ? -7.227 -8.753 -5.699 1.00 98.31 89 GLY A CA 1
ATOM 708 C C . GLY A 1 89 ? -6.695 -9.262 -4.359 1.00 98.31 89 GLY A C 1
ATOM 709 O O . GLY A 1 89 ? -7.307 -8.985 -3.331 1.00 98.31 89 GLY A O 1
ATOM 710 N N . SER A 1 90 ? -5.531 -9.922 -4.350 1.00 98.38 90 SER A N 1
ATOM 711 C CA . SER A 1 90 ? -4.850 -10.362 -3.122 1.00 98.38 90 SER A CA 1
ATOM 712 C C . SER A 1 90 ? -4.466 -9.188 -2.217 1.00 98.38 90 SER A C 1
ATOM 714 O O . SER A 1 90 ? -4.698 -9.225 -1.010 1.00 98.38 90 SER A O 1
ATOM 716 N N . ALA A 1 91 ? -3.944 -8.105 -2.792 1.00 98.75 91 ALA A N 1
ATOM 717 C CA . ALA A 1 91 ? -3.597 -6.899 -2.047 1.00 98.75 91 ALA A CA 1
ATOM 718 C C . ALA A 1 91 ? -4.833 -6.218 -1.423 1.00 98.75 91 ALA A C 1
ATOM 720 O O . ALA A 1 91 ? -4.818 -5.859 -0.246 1.00 98.75 91 ALA A O 1
ATOM 721 N N . TYR A 1 92 ? -5.931 -6.089 -2.176 1.00 98.50 92 TYR A N 1
ATOM 722 C CA . TYR A 1 92 ? -7.189 -5.533 -1.666 1.00 98.50 92 TYR A CA 1
ATOM 723 C C . TYR A 1 92 ? -7.883 -6.443 -0.652 1.00 98.50 92 TYR A C 1
ATOM 725 O O . TYR A 1 92 ? -8.511 -5.939 0.276 1.00 98.50 92 TYR A O 1
ATOM 733 N N . PHE A 1 93 ? -7.753 -7.765 -0.790 1.00 98.06 93 PHE A N 1
ATOM 734 C CA . PHE A 1 93 ? -8.209 -8.722 0.220 1.00 98.06 93 PHE A CA 1
ATOM 735 C C . PHE A 1 93 ? -7.496 -8.519 1.566 1.00 98.06 93 PHE A C 1
ATOM 737 O O . PHE A 1 93 ? -8.093 -8.745 2.612 1.00 98.06 93 PHE A O 1
ATOM 744 N N . GLN A 1 94 ? -6.250 -8.040 1.544 1.00 98.25 94 GLN A N 1
ATOM 745 C CA . GLN A 1 94 ? -5.459 -7.710 2.734 1.00 98.25 94 GLN A CA 1
ATOM 746 C C . GLN A 1 94 ? -5.620 -6.249 3.200 1.00 98.25 94 GLN A C 1
ATOM 748 O O . GLN A 1 94 ? -4.796 -5.745 3.965 1.00 98.25 94 GLN A O 1
ATOM 753 N N . ASP A 1 95 ? -6.681 -5.571 2.753 1.00 97.81 95 ASP A N 1
ATOM 754 C CA . ASP A 1 95 ? -7.036 -4.195 3.114 1.00 97.81 95 ASP A CA 1
ATOM 755 C C . ASP A 1 95 ? -6.067 -3.107 2.610 1.00 97.81 95 ASP A C 1
ATOM 757 O O . ASP A 1 95 ? -5.965 -2.035 3.213 1.00 97.81 95 ASP A O 1
ATOM 761 N N . ALA A 1 96 ? -5.379 -3.320 1.481 1.00 98.69 96 ALA A N 1
ATOM 762 C CA . ALA A 1 96 ? -4.707 -2.212 0.799 1.00 98.69 96 ALA A CA 1
ATOM 763 C C . ALA A 1 96 ? -5.724 -1.117 0.421 1.00 98.69 96 ALA A C 1
ATOM 765 O O . ALA A 1 96 ? -6.806 -1.402 -0.102 1.00 98.69 96 ALA A O 1
ATOM 766 N N . SER A 1 97 ? -5.377 0.156 0.627 1.00 98.56 97 SER A N 1
ATOM 767 C CA . SER A 1 97 ? -6.243 1.266 0.215 1.00 98.56 97 SER A CA 1
ATOM 768 C C . SER A 1 97 ? -6.220 1.431 -1.300 1.00 98.56 97 SER A C 1
ATOM 770 O O . SER A 1 97 ? -7.274 1.577 -1.920 1.00 98.56 97 SER A O 1
ATOM 772 N N . GLN A 1 98 ? -5.032 1.401 -1.906 1.00 98.81 98 GLN A N 1
ATOM 773 C CA . GLN A 1 98 ? -4.834 1.470 -3.354 1.00 98.81 98 GLN A CA 1
ATOM 774 C C . GLN A 1 98 ? -3.644 0.599 -3.767 1.00 98.81 98 GLN A C 1
ATOM 776 O O . GLN A 1 98 ? -2.710 0.411 -2.989 1.00 98.81 98 GLN A O 1
ATOM 781 N N . VAL A 1 99 ? -3.697 0.054 -4.982 1.00 98.88 99 VAL A N 1
ATOM 782 C CA . VAL A 1 99 ? -2.661 -0.824 -5.531 1.00 98.88 99 VAL A CA 1
ATOM 783 C C . VAL A 1 99 ? -2.478 -0.482 -6.998 1.00 98.88 99 VAL A C 1
ATOM 785 O O . VAL A 1 99 ? -3.460 -0.361 -7.733 1.00 98.88 99 VAL A O 1
ATOM 788 N N . GLY A 1 100 ? -1.231 -0.331 -7.415 1.00 98.81 100 GLY A N 1
ATOM 789 C CA . GLY A 1 100 ? -0.859 -0.042 -8.793 1.00 98.81 100 GLY A CA 1
ATOM 790 C C . GLY A 1 100 ? 0.354 -0.867 -9.188 1.00 98.81 100 GLY A C 1
ATOM 791 O O . GLY A 1 100 ? 1.116 -1.309 -8.329 1.00 98.81 100 GLY A O 1
ATOM 792 N N . ILE A 1 101 ? 0.517 -1.112 -10.479 1.00 98.94 101 ILE A N 1
ATOM 793 C CA . ILE A 1 101 ? 1.608 -1.913 -11.027 1.00 98.94 101 ILE A CA 1
ATOM 794 C C . ILE A 1 101 ? 2.320 -1.092 -12.094 1.00 98.94 101 ILE A C 1
ATOM 796 O O . ILE A 1 101 ? 1.669 -0.480 -12.932 1.00 98.94 101 ILE A O 1
ATOM 800 N N . CYS A 1 102 ? 3.646 -1.085 -12.095 1.00 98.75 102 CYS A N 1
ATOM 801 C CA . CYS A 1 102 ? 4.438 -0.453 -13.150 1.00 98.75 102 CYS A CA 1
ATOM 802 C C . CYS A 1 102 ? 5.679 -1.283 -13.476 1.00 98.75 102 CYS A C 1
ATOM 804 O O . CYS A 1 102 ? 6.049 -2.189 -12.727 1.00 98.75 102 CYS A O 1
ATOM 806 N N . GLU A 1 103 ? 6.305 -0.978 -14.607 1.00 97.94 103 GLU A N 1
ATOM 807 C CA . GLU A 1 103 ? 7.669 -1.423 -14.880 1.00 97.94 103 GLU A CA 1
ATOM 808 C C . GLU A 1 103 ? 8.641 -0.602 -14.033 1.00 97.94 103 GLU A C 1
ATOM 810 O O . GLU A 1 103 ? 8.375 0.564 -13.728 1.00 97.94 103 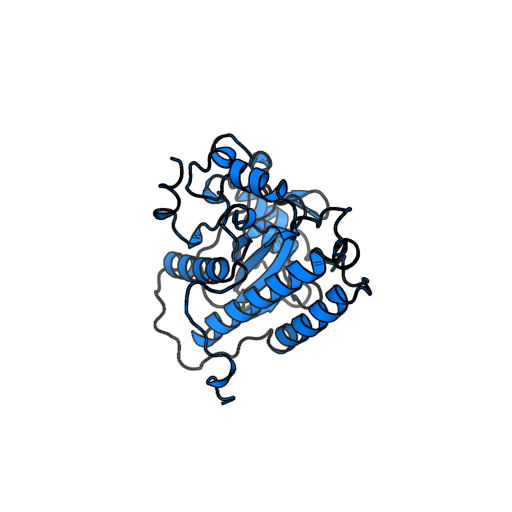GLU A O 1
ATOM 815 N N . ILE A 1 104 ? 9.768 -1.202 -13.660 1.00 98.00 104 ILE A N 1
ATOM 816 C CA . ILE A 1 104 ? 10.807 -0.529 -12.879 1.00 98.00 104 ILE A CA 1
ATOM 817 C C . ILE A 1 104 ? 11.829 0.067 -13.855 1.00 98.00 104 ILE A C 1
ATOM 819 O O . ILE A 1 104 ? 12.612 -0.688 -14.435 1.00 98.00 104 ILE A O 1
ATOM 823 N N . PRO A 1 105 ? 11.868 1.397 -14.066 1.00 97.00 105 PRO A N 1
ATOM 824 C CA . PRO A 1 105 ? 12.939 1.989 -14.854 1.00 97.00 105 PRO A CA 1
ATOM 825 C C . PRO A 1 105 ? 14.265 1.887 -14.090 1.00 97.00 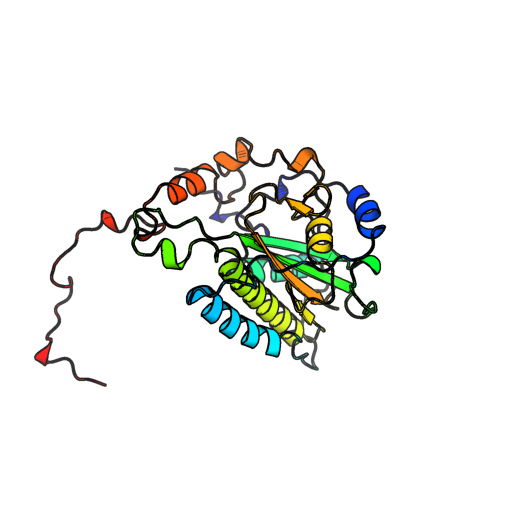105 PRO A C 1
ATOM 827 O O . PRO A 1 105 ? 14.292 1.931 -12.860 1.00 97.00 105 PRO A O 1
ATOM 830 N N . ALA A 1 106 ? 15.387 1.837 -14.812 1.00 96.06 106 ALA A N 1
ATOM 831 C CA . ALA A 1 106 ? 16.717 1.782 -14.198 1.00 96.06 106 ALA A CA 1
ATOM 832 C C . ALA A 1 106 ? 16.960 2.941 -13.206 1.00 96.06 106 ALA A C 1
ATOM 834 O O . ALA A 1 106 ? 17.601 2.760 -12.177 1.00 96.06 106 ALA A O 1
ATOM 835 N N . SER A 1 107 ? 16.379 4.114 -13.479 1.00 96.25 107 SER A N 1
ATOM 836 C CA . SER A 1 107 ? 16.455 5.311 -12.635 1.00 96.25 107 SER A CA 1
ATOM 837 C C . SER A 1 107 ? 15.578 5.274 -11.379 1.00 96.25 107 SER A C 1
ATOM 839 O O . SER A 1 107 ? 15.533 6.265 -10.648 1.00 96.25 107 SER A O 1
ATOM 841 N N . ALA A 1 108 ? 14.839 4.188 -11.135 1.00 97.56 108 ALA A N 1
ATOM 842 C CA . ALA A 1 108 ? 14.114 3.971 -9.886 1.00 97.56 108 ALA A CA 1
ATOM 843 C C . ALA A 1 108 ? 14.942 3.213 -8.842 1.00 97.56 108 ALA A C 1
ATOM 845 O O . ALA A 1 108 ? 14.552 3.227 -7.682 1.00 97.56 108 ALA A O 1
ATOM 846 N N . TRP A 1 109 ? 16.056 2.572 -9.205 1.00 97.81 109 TRP A N 1
ATOM 847 C CA . TRP A 1 109 ? 16.927 1.889 -8.243 1.00 97.81 109 TRP A CA 1
ATOM 848 C C . TRP A 1 109 ? 17.794 2.894 -7.478 1.00 97.81 109 TRP A C 1
ATOM 850 O O . TRP A 1 109 ? 18.379 3.789 -8.083 1.00 97.81 109 TRP A O 1
ATOM 860 N N . LEU A 1 110 ? 17.855 2.749 -6.149 1.00 96.00 110 LEU A N 1
ATOM 861 C CA . LEU A 1 110 ? 18.647 3.621 -5.267 1.00 96.00 110 LEU A CA 1
ATOM 862 C C . LEU A 1 110 ? 20.149 3.328 -5.370 1.00 96.00 110 LEU A C 1
ATOM 864 O O . LEU A 1 110 ? 20.959 4.249 -5.338 1.00 96.00 110 LEU A O 1
ATOM 868 N N . ASP A 1 111 ? 20.489 2.051 -5.547 1.00 91.31 111 ASP A N 1
ATOM 869 C CA . ASP A 1 111 ? 21.853 1.564 -5.748 1.00 91.31 111 ASP A CA 1
ATOM 870 C C . ASP A 1 111 ? 22.000 0.960 -7.160 1.00 91.31 111 ASP A C 1
ATOM 872 O O . ASP A 1 111 ? 21.518 1.495 -8.161 1.00 91.31 111 ASP A O 1
ATOM 876 N N . LYS A 1 112 ? 22.677 -0.188 -7.267 1.00 88.75 112 LYS A N 1
ATOM 877 C CA . LYS A 1 112 ? 22.811 -0.930 -8.515 1.00 88.75 112 LYS A CA 1
ATOM 878 C C . LYS A 1 112 ? 21.450 -1.476 -8.956 1.00 88.75 112 LYS A C 1
ATOM 880 O O . LYS A 1 112 ? 20.791 -2.185 -8.202 1.00 88.75 112 LYS A O 1
ATOM 885 N N . CYS A 1 113 ? 21.104 -1.199 -10.211 1.00 87.81 113 CYS A N 1
ATOM 886 C CA . CYS A 1 113 ? 19.945 -1.768 -10.891 1.00 87.81 113 CYS A CA 1
ATOM 887 C C . CYS A 1 113 ? 19.966 -3.304 -10.837 1.00 87.81 113 CYS A C 1
ATOM 889 O O . CYS A 1 113 ? 20.970 -3.923 -11.205 1.00 87.81 113 CYS A O 1
ATOM 891 N N . ASP A 1 114 ? 18.859 -3.901 -10.397 1.00 89.56 114 ASP A N 1
ATOM 892 C CA . ASP A 1 114 ? 18.621 -5.338 -10.497 1.00 89.56 114 ASP A CA 1
ATOM 893 C C . ASP A 1 114 ? 17.808 -5.625 -11.764 1.00 89.56 114 ASP A C 1
ATOM 895 O O . ASP A 1 114 ? 16.623 -5.312 -11.857 1.00 89.56 114 ASP A O 1
ATOM 899 N N . GLU A 1 115 ? 18.466 -6.217 -12.758 1.00 88.00 115 GLU A N 1
ATOM 900 C CA . GLU A 1 115 ? 17.860 -6.528 -14.055 1.00 88.00 115 GLU A CA 1
ATOM 901 C C . GLU A 1 115 ? 16.887 -7.720 -13.995 1.00 88.00 115 GLU A C 1
ATOM 903 O O . GLU A 1 115 ? 16.132 -7.948 -14.941 1.00 88.00 115 GLU A O 1
ATOM 908 N N . THR A 1 116 ? 16.874 -8.485 -12.897 1.00 94.62 116 THR A N 1
ATOM 909 C CA . THR A 1 116 ? 15.957 -9.623 -12.728 1.00 94.62 116 THR A CA 1
ATOM 910 C C . THR A 1 116 ? 14.539 -9.160 -12.389 1.00 94.62 116 THR A C 1
ATOM 912 O O . THR A 1 116 ? 13.550 -9.728 -12.868 1.00 94.62 116 THR A O 1
ATOM 915 N N . HIS A 1 117 ? 14.421 -8.098 -11.590 1.00 97.75 117 HIS A N 1
ATOM 916 C CA . HIS A 1 117 ? 13.154 -7.544 -11.136 1.00 97.75 117 HIS A CA 1
ATOM 917 C C . HIS A 1 117 ? 12.672 -6.462 -12.105 1.00 97.75 117 HIS A C 1
ATOM 919 O O . HIS A 1 117 ? 13.141 -5.329 -12.100 1.00 97.75 117 HIS A O 1
ATOM 925 N N . THR A 1 118 ? 11.687 -6.810 -12.929 1.00 98.12 118 THR A N 1
ATOM 926 C CA . THR A 1 118 ? 11.193 -5.953 -14.020 1.00 98.12 118 THR A CA 1
ATOM 927 C C . THR A 1 118 ? 9.935 -5.171 -13.654 1.00 98.12 118 THR A C 1
ATOM 929 O O . THR A 1 118 ? 9.679 -4.113 -14.226 1.00 98.12 118 THR A O 1
ATOM 932 N N . HIS A 1 119 ? 9.141 -5.676 -12.706 1.00 98.75 119 HIS A N 1
ATOM 933 C CA . HIS A 1 119 ? 7.849 -5.099 -12.332 1.00 98.75 119 HIS A CA 1
ATOM 934 C C . HIS A 1 119 ? 7.813 -4.729 -10.852 1.00 98.75 119 HIS A C 1
ATOM 936 O O . HIS A 1 119 ? 8.358 -5.439 -10.005 1.00 98.75 119 HIS A O 1
ATOM 942 N N . ALA A 1 120 ? 7.101 -3.648 -10.540 1.00 98.81 120 ALA A N 1
ATOM 943 C CA . ALA A 1 120 ? 6.788 -3.220 -9.188 1.00 98.81 120 ALA A CA 1
ATOM 944 C C . ALA A 1 120 ? 5.279 -3.251 -8.940 1.00 98.81 120 ALA A C 1
ATOM 946 O O . ALA A 1 120 ? 4.504 -2.656 -9.687 1.00 98.81 120 ALA A O 1
ATOM 947 N N . VAL A 1 121 ? 4.870 -3.892 -7.845 1.00 98.94 121 VAL A N 1
ATOM 948 C CA . VAL A 1 121 ? 3.526 -3.783 -7.266 1.00 98.94 121 VAL A CA 1
ATOM 949 C C . VAL A 1 121 ? 3.598 -2.775 -6.126 1.00 98.94 121 VAL A C 1
ATOM 951 O O . VAL A 1 121 ? 4.169 -3.063 -5.076 1.00 98.94 121 VAL A O 1
ATOM 954 N N . VAL A 1 122 ? 3.033 -1.590 -6.326 1.00 98.94 122 VAL A N 1
ATOM 955 C CA . VAL A 1 122 ? 3.004 -0.523 -5.323 1.00 98.94 122 VAL A CA 1
ATOM 956 C C . VAL A 1 122 ? 1.744 -0.662 -4.482 1.00 98.94 122 VAL A C 1
ATOM 958 O O . VAL A 1 122 ? 0.628 -0.653 -5.002 1.00 98.94 122 VAL A O 1
ATOM 961 N N . VAL A 1 123 ? 1.931 -0.781 -3.171 1.00 98.88 123 VAL A N 1
ATOM 962 C CA . VAL A 1 123 ? 0.875 -0.899 -2.168 1.00 98.88 123 VAL A CA 1
ATOM 963 C C . VAL A 1 123 ? 0.788 0.410 -1.397 1.00 98.88 123 VAL A C 1
ATOM 965 O O . VAL A 1 123 ? 1.764 0.860 -0.800 1.00 98.88 123 VAL A O 1
ATOM 968 N N . MET A 1 124 ? -0.401 1.003 -1.372 1.00 98.81 124 MET A N 1
ATOM 969 C CA . MET A 1 124 ? -0.693 2.218 -0.622 1.00 98.81 124 MET A CA 1
ATOM 970 C C . MET A 1 124 ? -1.727 1.926 0.463 1.00 98.81 124 MET A C 1
ATOM 972 O O . MET A 1 124 ? -2.793 1.367 0.186 1.00 98.81 124 MET A O 1
ATOM 976 N N . VAL A 1 125 ? -1.436 2.352 1.690 1.00 98.62 125 VAL A N 1
ATOM 977 C CA . VAL A 1 125 ? -2.329 2.226 2.850 1.00 98.62 125 VAL A CA 1
ATOM 978 C C . VAL A 1 125 ? -2.640 3.617 3.393 1.00 98.62 125 VAL A C 1
ATOM 980 O O . VAL A 1 125 ? -1.729 4.378 3.705 1.00 98.62 125 VAL A O 1
ATOM 983 N N . GLU A 1 126 ? -3.927 3.956 3.481 1.00 97.81 126 GLU A N 1
ATOM 984 C CA . GLU A 1 126 ? -4.421 5.210 4.066 1.00 97.81 126 GLU A CA 1
ATOM 985 C C . GLU A 1 126 ? -4.082 5.257 5.562 1.00 97.81 126 GLU A C 1
ATOM 987 O O . GLU A 1 126 ? -4.172 4.248 6.267 1.00 97.81 126 GLU A O 1
ATOM 992 N N . HIS A 1 127 ? -3.694 6.431 6.053 1.00 95.94 127 HIS A N 1
ATOM 993 C CA . HIS A 1 127 ? -3.565 6.669 7.489 1.00 95.94 127 HIS A CA 1
ATOM 994 C C . HIS A 1 127 ? -4.932 6.536 8.164 1.00 95.94 127 HIS A C 1
ATOM 996 O O . HIS A 1 127 ? -5.955 6.917 7.596 1.00 95.94 127 HIS A O 1
ATOM 1002 N N . ALA A 1 128 ? -4.966 5.991 9.378 1.00 91.81 128 ALA A N 1
ATOM 1003 C CA . ALA A 1 128 ? -6.216 5.915 10.124 1.00 91.81 128 ALA A CA 1
ATOM 1004 C C . ALA A 1 128 ? -6.791 7.321 10.360 1.00 91.81 128 ALA A C 1
ATOM 1006 O O . ALA A 1 128 ? -6.045 8.291 10.501 1.00 91.81 128 ALA A O 1
ATOM 1007 N N . ASP A 1 129 ? -8.122 7.423 10.416 1.00 90.06 129 ASP A N 1
ATOM 1008 C CA . ASP A 1 129 ? -8.757 8.672 10.829 1.00 90.06 129 ASP A CA 1
ATOM 1009 C C . ASP A 1 129 ? -8.297 9.026 12.263 1.00 90.06 129 ASP A C 1
ATOM 1011 O O . ASP A 1 129 ? -8.189 8.121 13.101 1.00 90.06 129 ASP A O 1
ATOM 1015 N N . PRO A 1 130 ? -8.031 10.311 12.566 1.00 88.81 130 PRO A N 1
ATOM 1016 C CA . PRO A 1 130 ? -7.573 10.721 13.888 1.00 88.81 130 PRO A CA 1
ATOM 1017 C C . PRO A 1 130 ? -8.582 10.345 14.971 1.00 88.81 130 PRO A C 1
ATOM 1019 O O . PRO A 1 130 ? -9.796 10.435 14.775 1.00 88.81 130 PRO A O 1
ATOM 1022 N N . ILE A 1 131 ? -8.078 9.976 16.144 1.00 92.56 131 ILE A N 1
ATOM 1023 C CA . ILE A 1 131 ? -8.913 9.790 17.330 1.00 92.56 131 ILE A CA 1
ATOM 1024 C C . ILE A 1 131 ? -9.358 11.161 17.848 1.00 92.56 131 ILE A C 1
ATOM 1026 O O . ILE A 1 131 ? -8.563 12.099 17.873 1.00 92.56 131 ILE A O 1
ATOM 1030 N N . ASP A 1 132 ? -10.620 11.282 18.265 1.00 92.50 132 ASP A N 1
ATOM 1031 C CA . ASP A 1 132 ? -11.187 12.547 18.746 1.00 92.50 132 ASP A CA 1
ATOM 1032 C C . ASP A 1 132 ? -10.379 13.102 19.942 1.00 92.50 132 ASP A C 1
ATOM 1034 O O . ASP A 1 132 ? -10.095 12.329 20.857 1.00 92.50 132 ASP A O 1
ATOM 1038 N N . PRO A 1 133 ? -10.076 14.416 20.020 1.00 90.62 133 PRO A N 1
ATOM 1039 C CA . PRO A 1 133 ? -9.257 14.983 21.104 1.00 90.62 133 PRO A CA 1
ATOM 1040 C C . PRO A 1 133 ? -9.792 14.747 22.526 1.00 90.62 133 PRO A C 1
ATOM 1042 O O . PRO A 1 133 ? -9.033 14.740 23.485 1.00 90.62 133 PRO A O 1
ATOM 1045 N N . GLY A 1 134 ? -11.107 14.546 22.678 1.00 90.06 134 GLY A N 1
ATOM 1046 C CA . GLY A 1 134 ? -11.738 14.235 23.968 1.00 90.06 134 GLY A CA 1
ATOM 1047 C C . GLY A 1 134 ? -11.677 12.757 24.373 1.00 90.06 134 GLY A C 1
ATOM 1048 O O . GLY A 1 134 ? -12.210 12.391 25.417 1.00 90.06 134 GLY A O 1
ATOM 1049 N N . ASN A 1 135 ? -11.092 11.888 23.546 1.00 92.31 135 ASN A N 1
ATOM 1050 C CA . ASN A 1 135 ? -10.957 10.463 23.822 1.00 92.31 135 ASN A CA 1
ATOM 1051 C C . ASN A 1 135 ? -9.626 10.193 24.541 1.00 92.31 135 ASN A C 1
ATOM 1053 O O . ASN A 1 135 ? -8.572 10.615 24.075 1.00 92.31 135 ASN A O 1
ATOM 1057 N N . THR A 1 136 ? -9.653 9.424 25.632 1.00 90.75 136 THR A N 1
ATOM 1058 C CA . THR A 1 136 ? -8.459 9.058 26.417 1.00 90.75 136 THR A CA 1
ATOM 1059 C C . THR A 1 136 ? -7.353 8.400 25.580 1.00 90.75 136 THR A C 1
ATOM 1061 O O . THR A 1 136 ? -6.180 8.516 25.916 1.00 90.75 136 THR A O 1
ATOM 1064 N N . ALA A 1 137 ? -7.699 7.734 24.474 1.00 91.12 137 ALA A N 1
ATOM 1065 C CA . ALA A 1 137 ? -6.730 7.102 23.581 1.00 91.12 137 ALA A CA 1
ATOM 1066 C C . ALA A 1 137 ? -6.078 8.064 22.566 1.00 91.12 137 ALA A C 1
ATOM 1068 O O . ALA A 1 137 ? -5.187 7.638 21.832 1.00 91.12 137 ALA A O 1
ATOM 1069 N N . HIS A 1 138 ? -6.504 9.331 22.491 1.00 93.88 138 HIS A N 1
ATOM 1070 C CA . HIS A 1 138 ? -5.994 10.305 21.520 1.00 93.88 138 HIS A CA 1
ATOM 1071 C C . HIS A 1 138 ? -4.471 10.448 21.604 1.00 93.88 138 HIS A C 1
ATOM 1073 O O . HIS A 1 138 ? -3.758 10.186 20.634 1.00 93.88 138 HIS A O 1
ATOM 1079 N N . GLU A 1 139 ? -3.961 10.736 22.802 1.00 92.12 139 GLU A N 1
ATOM 1080 C CA . GLU A 1 139 ? -2.529 10.942 23.037 1.00 92.12 139 GLU A CA 1
ATOM 1081 C C . GLU A 1 139 ? -1.689 9.691 22.742 1.00 92.12 139 GLU A C 1
ATOM 1083 O O . GLU A 1 139 ? -0.497 9.795 22.441 1.00 92.12 139 GLU A O 1
ATOM 1088 N N . TRP A 1 140 ? -2.290 8.497 22.783 1.00 89.75 140 TRP A N 1
ATOM 1089 C CA . TRP A 1 140 ? -1.584 7.244 22.514 1.00 89.75 140 TRP A CA 1
ATOM 1090 C C . TRP A 1 140 ? -1.252 7.067 21.033 1.00 89.75 140 TRP A C 1
ATOM 1092 O O . TRP A 1 140 ? -0.265 6.398 20.712 1.00 89.75 140 TRP A O 1
ATOM 1102 N N . VAL A 1 141 ? -2.066 7.640 20.141 1.00 89.50 141 VAL A N 1
ATOM 1103 C CA . VAL A 1 141 ? -2.004 7.359 18.698 1.00 89.50 141 VAL A CA 1
ATOM 1104 C C . VAL A 1 141 ? -1.739 8.579 17.825 1.00 89.50 141 VAL A C 1
ATOM 1106 O O . VAL A 1 141 ? -1.280 8.409 16.698 1.00 89.50 141 VAL A O 1
ATOM 1109 N N . GLU A 1 142 ? -1.989 9.788 18.327 1.00 92.06 142 GLU A N 1
ATOM 1110 C CA . GLU A 1 142 ? -1.734 11.015 17.573 1.00 92.06 142 GLU A CA 1
ATOM 1111 C C . GLU A 1 142 ? -0.267 11.069 17.113 1.00 92.06 142 GLU A C 1
ATOM 1113 O O . GLU A 1 142 ? 0.659 10.865 17.910 1.00 92.06 142 GLU A O 1
ATOM 1118 N N . GLY A 1 143 ? -0.041 11.327 15.828 1.00 90.25 143 GLY A N 1
ATOM 1119 C CA . GLY A 1 143 ? 1.294 11.461 15.245 1.00 90.25 143 GLY A CA 1
ATOM 1120 C C . GLY A 1 143 ? 2.023 10.135 14.996 1.00 90.25 143 GLY A C 1
ATOM 1121 O O . GLY A 1 143 ? 3.212 10.148 14.668 1.00 90.25 143 GLY A O 1
ATOM 1122 N N . VAL A 1 144 ? 1.361 8.982 15.161 1.00 91.88 144 VAL A N 1
ATOM 1123 C CA . VAL A 1 144 ? 1.913 7.654 14.808 1.00 91.88 144 VAL A CA 1
ATOM 1124 C C . VAL A 1 144 ? 1.095 6.918 13.742 1.00 91.88 144 VAL A C 1
ATOM 1126 O O . VAL A 1 144 ? 1.300 5.728 13.485 1.00 91.88 144 VAL A O 1
ATOM 1129 N N . GLU A 1 145 ? 0.192 7.621 13.066 1.00 92.19 145 GLU A N 1
ATOM 1130 C CA . GLU A 1 145 ? -0.623 7.111 11.961 1.00 92.19 145 GLU A CA 1
ATOM 1131 C C . GLU A 1 145 ? 0.261 6.626 10.797 1.00 92.19 145 GLU A C 1
ATOM 1133 O O . GLU A 1 145 ? -0.017 5.595 10.178 1.00 92.19 145 GLU A O 1
ATOM 1138 N N . GLY A 1 146 ? 1.388 7.307 10.561 1.00 93.06 146 GLY A N 1
ATOM 1139 C CA . GLY A 1 146 ? 2.422 6.880 9.618 1.00 93.06 146 GLY A CA 1
ATOM 1140 C C . GLY A 1 146 ? 3.058 5.537 9.993 1.00 93.06 146 GLY A C 1
ATOM 1141 O O . GLY A 1 146 ? 3.103 4.633 9.165 1.00 93.06 146 GLY A O 1
ATOM 1142 N N . GLU A 1 147 ? 3.468 5.337 11.253 1.00 93.12 147 GLU A N 1
ATOM 1143 C CA . GLU A 1 147 ? 4.089 4.072 11.699 1.00 93.12 147 GLU A CA 1
ATOM 1144 C C . GLU A 1 147 ? 3.137 2.876 11.585 1.00 93.12 147 GLU A C 1
ATOM 1146 O O . GLU A 1 147 ? 3.529 1.779 11.164 1.00 93.12 147 GLU A O 1
ATOM 1151 N N . THR A 1 148 ? 1.874 3.082 11.960 1.00 93.50 148 THR A N 1
ATOM 1152 C CA . THR A 1 148 ? 0.846 2.034 11.925 1.00 93.50 148 THR A CA 1
ATOM 1153 C C . THR A 1 148 ? 0.505 1.634 10.489 1.00 93.50 148 THR A C 1
ATOM 1155 O O . THR A 1 148 ? 0.550 0.447 10.152 1.00 93.50 148 THR A O 1
ATOM 1158 N N . SER A 1 149 ? 0.236 2.609 9.618 1.00 95.75 149 SER A N 1
ATOM 1159 C CA . SER A 1 149 ? -0.068 2.366 8.203 1.00 95.75 149 SER A CA 1
ATOM 1160 C C . SER A 1 149 ? 1.133 1.817 7.425 1.00 95.75 149 SER A C 1
ATOM 1162 O O . SER A 1 149 ? 0.951 0.917 6.609 1.00 95.75 149 SER A O 1
ATOM 1164 N N . LEU A 1 150 ? 2.362 2.264 7.714 1.00 96.25 150 LEU A N 1
ATOM 1165 C CA . LEU A 1 150 ? 3.587 1.720 7.117 1.00 96.25 150 LEU A CA 1
ATOM 1166 C C . LEU A 1 150 ? 3.790 0.251 7.495 1.00 96.25 150 LEU A C 1
ATOM 1168 O O . LEU A 1 150 ? 4.119 -0.569 6.644 1.00 96.25 150 LEU A O 1
ATOM 1172 N N . THR A 1 151 ? 3.542 -0.107 8.757 1.00 96.19 151 THR A N 1
ATOM 1173 C CA . THR A 1 151 ? 3.624 -1.506 9.212 1.00 96.19 151 THR A CA 1
ATOM 1174 C C . THR A 1 151 ? 2.592 -2.386 8.509 1.00 96.19 151 THR A C 1
ATOM 1176 O O . THR A 1 151 ? 2.899 -3.519 8.139 1.00 96.19 151 THR A O 1
ATOM 1179 N N . ARG A 1 152 ? 1.386 -1.859 8.259 1.00 97.81 152 ARG A N 1
ATOM 1180 C CA . ARG A 1 152 ? 0.373 -2.548 7.451 1.00 97.81 152 ARG A CA 1
ATOM 1181 C C . ARG A 1 152 ? 0.797 -2.677 5.985 1.00 97.81 152 ARG A C 1
ATOM 1183 O O . ARG A 1 152 ? 0.670 -3.760 5.426 1.00 97.81 152 ARG A O 1
ATOM 1190 N N . ALA A 1 153 ? 1.326 -1.619 5.372 1.00 98.25 153 ALA A N 1
ATOM 1191 C CA . ALA A 1 153 ? 1.807 -1.658 3.991 1.00 98.25 153 ALA A CA 1
ATOM 1192 C C . ALA A 1 153 ? 2.940 -2.687 3.820 1.00 98.25 153 ALA A C 1
ATOM 1194 O O . ALA A 1 153 ? 2.891 -3.504 2.901 1.00 98.25 153 ALA A O 1
ATOM 1195 N N . ALA A 1 154 ? 3.895 -2.712 4.757 1.00 97.81 154 ALA A N 1
ATOM 1196 C CA . ALA A 1 154 ? 4.973 -3.697 4.820 1.00 97.81 154 ALA A CA 1
ATOM 1197 C C . ALA A 1 154 ? 4.433 -5.132 4.903 1.00 97.81 154 ALA A C 1
ATOM 1199 O O . ALA A 1 154 ? 4.824 -5.983 4.110 1.00 97.81 154 ALA A O 1
ATOM 1200 N N . GLN A 1 155 ? 3.475 -5.386 5.801 1.00 98.38 155 GLN A N 1
ATOM 1201 C CA . GLN A 1 155 ? 2.831 -6.694 5.938 1.00 98.38 155 GLN A CA 1
ATOM 1202 C C . GLN A 1 155 ? 2.194 -7.166 4.625 1.00 98.38 155 GLN A C 1
ATOM 1204 O O . GLN A 1 155 ? 2.426 -8.301 4.211 1.00 98.38 155 GLN A O 1
ATOM 1209 N N . ILE A 1 156 ? 1.417 -6.304 3.963 1.00 98.75 156 ILE A N 1
ATOM 1210 C CA . ILE A 1 156 ? 0.759 -6.632 2.691 1.00 98.75 156 ILE A CA 1
ATOM 1211 C C . ILE A 1 156 ? 1.807 -6.945 1.616 1.00 98.75 156 ILE A C 1
ATOM 1213 O O . ILE A 1 156 ? 1.718 -7.974 0.946 1.00 98.75 156 ILE A O 1
ATOM 1217 N N . ALA A 1 157 ? 2.829 -6.096 1.478 1.00 98.75 157 ALA A N 1
ATOM 1218 C CA . ALA A 1 157 ? 3.896 -6.291 0.502 1.00 98.75 157 ALA A CA 1
ATOM 1219 C C . ALA A 1 157 ? 4.664 -7.602 0.744 1.00 98.75 157 ALA A C 1
ATOM 1221 O O . ALA A 1 157 ? 4.877 -8.365 -0.195 1.00 98.75 157 ALA A O 1
ATOM 1222 N N . THR A 1 158 ? 5.020 -7.922 1.991 1.00 98.56 158 THR A N 1
ATOM 1223 C CA . THR A 1 158 ? 5.712 -9.176 2.331 1.00 98.56 158 THR A CA 1
ATOM 1224 C C . THR A 1 158 ? 4.861 -10.409 2.017 1.00 98.56 158 THR A C 1
ATOM 1226 O O . THR A 1 158 ? 5.381 -11.399 1.502 1.00 98.56 158 THR A O 1
ATOM 1229 N N . VAL A 1 159 ? 3.548 -10.366 2.264 1.00 98.50 159 VAL A N 1
ATOM 1230 C CA . VAL A 1 159 ? 2.644 -11.477 1.918 1.00 98.50 159 VAL A CA 1
ATOM 1231 C C . VAL A 1 159 ? 2.514 -11.635 0.401 1.00 98.50 159 VAL A C 1
ATOM 1233 O O . VAL A 1 159 ? 2.572 -12.760 -0.092 1.00 98.50 159 VAL A O 1
ATOM 1236 N N . ILE A 1 160 ? 2.387 -10.537 -0.353 1.00 98.75 160 ILE A N 1
ATOM 1237 C CA . ILE A 1 160 ? 2.343 -10.574 -1.826 1.00 98.75 160 ILE A CA 1
ATOM 1238 C C . ILE A 1 160 ? 3.659 -11.118 -2.392 1.00 98.75 160 ILE A C 1
ATOM 1240 O O . ILE A 1 160 ? 3.633 -11.979 -3.270 1.00 98.75 160 ILE A O 1
ATOM 1244 N N . ALA A 1 161 ? 4.805 -10.674 -1.870 1.00 98.75 161 ALA A N 1
ATOM 1245 C CA . ALA A 1 161 ? 6.108 -11.205 -2.258 1.00 98.75 161 ALA A CA 1
ATOM 1246 C C . ALA A 1 161 ? 6.181 -12.717 -1.991 1.00 98.75 161 ALA A C 1
ATOM 1248 O O . ALA A 1 161 ? 6.548 -13.481 -2.880 1.00 98.75 161 ALA A O 1
ATOM 1249 N N . GLY A 1 162 ? 5.740 -13.169 -0.812 1.00 98.44 162 GLY A N 1
ATOM 1250 C CA . GLY A 1 162 ? 5.648 -14.590 -0.475 1.00 98.44 162 GLY A CA 1
ATOM 1251 C C . GLY A 1 162 ? 4.724 -15.384 -1.406 1.00 98.44 162 GLY A C 1
ATOM 1252 O O . GLY A 1 162 ? 5.081 -16.484 -1.821 1.00 98.44 162 GLY A O 1
ATOM 1253 N N . GLN A 1 163 ? 3.573 -14.822 -1.794 1.00 98.19 163 GLN A N 1
ATOM 1254 C CA . GLN A 1 163 ? 2.672 -15.427 -2.781 1.00 98.19 163 GLN A CA 1
ATOM 1255 C C . GLN A 1 163 ? 3.371 -15.600 -4.138 1.00 98.19 163 GLN A C 1
ATOM 1257 O O . GLN A 1 163 ? 3.272 -16.663 -4.750 1.00 98.19 163 GLN A O 1
ATOM 1262 N N . ILE A 1 164 ? 4.088 -14.579 -4.611 1.00 98.56 164 ILE A N 1
ATOM 1263 C CA . ILE A 1 164 ? 4.823 -14.631 -5.880 1.00 98.56 164 ILE A CA 1
ATOM 1264 C C . ILE A 1 164 ? 5.985 -15.640 -5.812 1.00 98.56 164 ILE A C 1
ATOM 1266 O O . ILE A 1 164 ? 6.147 -16.453 -6.729 1.00 98.56 164 ILE A O 1
ATOM 1270 N N . GLY A 1 165 ? 6.714 -15.669 -4.693 1.00 98.38 165 GLY A N 1
ATOM 1271 C CA . GLY A 1 165 ? 7.748 -16.666 -4.394 1.00 98.38 165 GLY A CA 1
ATOM 1272 C C . GLY A 1 165 ? 7.218 -18.098 -4.411 1.00 98.38 165 GLY A C 1
ATOM 1273 O O . GLY A 1 165 ? 7.810 -18.974 -5.045 1.00 98.38 165 GLY A O 1
ATOM 1274 N N . ALA A 1 166 ? 6.044 -18.329 -3.820 1.00 98.00 166 ALA A N 1
ATOM 1275 C CA . ALA A 1 166 ? 5.369 -19.626 -3.838 1.00 98.00 166 ALA A CA 1
ATOM 1276 C C . ALA A 1 166 ? 4.906 -20.048 -5.246 1.00 98.00 166 ALA A C 1
ATOM 1278 O O . ALA A 1 166 ? 4.818 -21.241 -5.533 1.00 98.00 166 ALA A O 1
ATOM 1279 N N . MET A 1 167 ? 4.659 -19.093 -6.153 1.00 98.25 167 MET A N 1
ATOM 1280 C CA . MET A 1 167 ? 4.430 -19.374 -7.580 1.00 98.25 167 MET A CA 1
ATOM 1281 C C . MET A 1 167 ? 5.731 -19.651 -8.357 1.00 98.25 167 MET A C 1
ATOM 1283 O O . MET A 1 167 ? 5.687 -20.008 -9.538 1.00 98.25 167 MET A O 1
ATOM 1287 N N . GLY A 1 168 ? 6.879 -19.519 -7.691 1.00 98.06 168 GLY A N 1
ATOM 1288 C CA . GLY A 1 168 ? 8.213 -19.809 -8.199 1.00 98.06 168 GLY A CA 1
ATOM 1289 C C . GLY A 1 168 ? 8.905 -18.623 -8.864 1.00 98.06 168 GLY A C 1
ATOM 1290 O O . GLY A 1 168 ? 9.839 -18.840 -9.628 1.00 98.06 168 GLY A O 1
ATOM 1291 N N . TYR A 1 169 ? 8.459 -17.384 -8.644 1.00 98.19 169 TYR A N 1
ATOM 1292 C CA . TYR A 1 169 ? 9.084 -16.173 -9.195 1.00 98.19 169 TYR A CA 1
ATOM 1293 C C . TYR A 1 169 ? 9.803 -15.379 -8.108 1.00 98.19 169 TYR A C 1
ATOM 1295 O O . TYR A 1 169 ? 9.378 -15.374 -6.956 1.00 98.19 169 TYR A O 1
ATOM 1303 N N . GLU A 1 170 ? 10.882 -14.696 -8.479 1.00 98.06 170 GLU A N 1
ATOM 1304 C CA . GLU A 1 170 ? 11.607 -13.834 -7.547 1.00 98.06 170 GLU A CA 1
ATOM 1305 C C . GLU A 1 170 ? 10.745 -12.629 -7.185 1.00 98.06 170 GLU A C 1
ATOM 1307 O O . GLU A 1 170 ? 10.098 -12.025 -8.048 1.00 98.06 170 GLU A O 1
ATOM 1312 N N . ALA A 1 171 ? 10.693 -12.319 -5.895 1.00 98.38 171 ALA A N 1
ATOM 1313 C CA . ALA A 1 171 ? 9.971 -11.174 -5.383 1.00 98.38 171 ALA A CA 1
ATOM 1314 C C . ALA A 1 171 ? 10.600 -10.681 -4.084 1.00 98.38 171 ALA A C 1
ATOM 1316 O O . ALA A 1 171 ? 11.010 -11.471 -3.228 1.00 98.38 171 ALA A O 1
ATOM 1317 N N . GLN A 1 172 ? 10.625 -9.365 -3.924 1.00 98.19 172 GLN A N 1
ATOM 1318 C CA . GLN A 1 172 ? 11.158 -8.712 -2.744 1.00 98.19 172 GLN A CA 1
ATOM 1319 C C . GLN A 1 172 ? 10.253 -7.556 -2.328 1.00 98.19 172 GLN A C 1
ATOM 1321 O O . GLN A 1 172 ? 9.941 -6.686 -3.137 1.00 98.19 172 GLN A O 1
ATOM 1326 N N . SER A 1 173 ? 9.827 -7.542 -1.066 1.00 98.44 173 SER A N 1
ATOM 1327 C CA . SER A 1 173 ? 9.094 -6.414 -0.494 1.00 98.44 173 SER A CA 1
ATOM 1328 C C . SER A 1 173 ? 10.045 -5.321 -0.007 1.00 98.44 173 SER A C 1
ATOM 1330 O O . SER A 1 173 ? 11.121 -5.630 0.497 1.00 98.44 173 SER A O 1
ATOM 1332 N N . GLY A 1 174 ? 9.627 -4.062 -0.085 1.00 97.50 174 GLY A N 1
ATOM 1333 C CA . GLY A 1 174 ? 10.368 -2.919 0.442 1.00 97.50 174 GLY A CA 1
ATOM 1334 C C . GLY A 1 174 ? 9.443 -1.792 0.889 1.00 97.50 174 GLY A C 1
ATOM 1335 O O . GLY A 1 174 ? 8.301 -1.685 0.446 1.00 97.50 174 GLY A O 1
ATOM 1336 N N . TRP A 1 175 ? 9.935 -0.952 1.788 1.00 96.94 175 TRP A N 1
ATOM 1337 C CA . TRP A 1 175 ? 9.281 0.261 2.285 1.00 96.94 175 TRP A CA 1
ATOM 1338 C C . TRP A 1 175 ? 10.356 1.225 2.807 1.00 96.94 175 TRP A C 1
ATOM 1340 O O . TRP A 1 175 ? 11.544 0.898 2.767 1.00 96.94 175 TRP A O 1
ATOM 1350 N N . ALA A 1 176 ? 9.966 2.408 3.286 1.00 94.38 176 ALA A N 1
ATOM 1351 C CA . ALA A 1 176 ? 10.918 3.411 3.769 1.00 94.38 176 ALA A CA 1
ATOM 1352 C C . ALA A 1 176 ? 11.888 2.814 4.815 1.00 94.38 176 ALA A C 1
ATOM 1354 O O . ALA A 1 176 ? 11.450 2.259 5.828 1.00 94.38 176 ALA A O 1
ATOM 1355 N N . GLY A 1 177 ? 13.194 2.904 4.542 1.00 90.31 177 GLY A N 1
ATOM 1356 C CA . GLY A 1 177 ? 14.280 2.341 5.356 1.00 90.31 177 GLY A CA 1
ATOM 1357 C C . GLY A 1 177 ? 14.812 0.962 4.933 1.00 90.31 177 GLY A C 1
ATOM 1358 O O . GLY A 1 177 ? 15.837 0.547 5.458 1.00 90.31 177 GLY A O 1
ATOM 1359 N N . CYS A 1 178 ? 14.160 0.246 4.007 1.00 92.56 178 CYS A N 1
ATOM 1360 C CA . CYS A 1 178 ? 14.682 -1.030 3.475 1.00 92.56 178 CYS A CA 1
ATOM 1361 C C . CYS A 1 178 ? 14.403 -1.276 1.978 1.00 92.56 178 CYS A C 1
ATOM 1363 O O . CYS A 1 178 ? 14.839 -2.285 1.420 1.00 92.56 178 CYS A O 1
ATOM 1365 N N . ALA A 1 179 ? 13.649 -0.395 1.314 1.00 95.88 179 ALA A N 1
ATOM 1366 C CA . ALA A 1 179 ? 13.443 -0.467 -0.127 1.00 95.88 179 ALA A CA 1
ATOM 1367 C C . ALA A 1 179 ? 14.753 -0.183 -0.872 1.00 95.88 179 ALA A C 1
ATOM 1369 O O . ALA A 1 179 ? 15.512 0.694 -0.487 1.00 95.88 179 ALA A O 1
ATOM 1370 N N . GLN A 1 180 ? 14.975 -0.890 -1.979 1.00 96.31 180 GLN A N 1
ATOM 1371 C CA . GLN A 1 180 ? 16.104 -0.656 -2.895 1.00 96.31 180 GLN A CA 1
ATOM 1372 C C . GLN A 1 180 ? 15.716 0.243 -4.079 1.00 96.31 180 GLN A C 1
ATOM 1374 O O . GLN A 1 180 ? 16.493 0.437 -5.012 1.00 96.31 180 GLN A O 1
ATOM 1379 N N . VAL A 1 181 ? 14.485 0.754 -4.057 1.00 97.94 181 VAL A N 1
ATOM 1380 C CA . VAL A 1 181 ? 13.870 1.536 -5.126 1.00 97.94 181 VAL A CA 1
ATOM 1381 C C . VAL A 1 181 ? 13.186 2.776 -4.560 1.00 97.94 181 VAL A C 1
ATOM 1383 O O . VAL A 1 181 ? 12.719 2.776 -3.419 1.00 97.94 181 VAL A O 1
ATOM 1386 N N . ASP A 1 182 ? 13.080 3.808 -5.386 1.00 98.00 182 ASP A N 1
ATOM 1387 C CA . ASP A 1 182 ? 12.345 5.039 -5.115 1.00 98.00 182 ASP A CA 1
ATOM 1388 C C . ASP A 1 182 ? 10.832 4.764 -5.073 1.00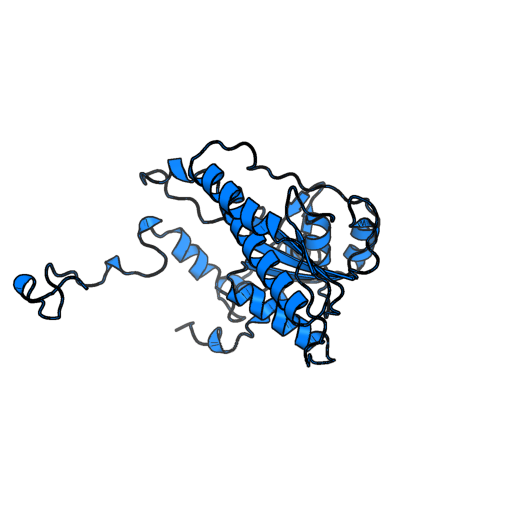 98.00 182 ASP A C 1
ATOM 1390 O O . ASP A 1 182 ? 10.159 4.596 -6.097 1.00 98.00 182 ASP A O 1
ATOM 1394 N N . LEU A 1 183 ? 10.293 4.706 -3.854 1.00 98.31 183 LEU A N 1
ATOM 1395 C CA . LEU A 1 183 ? 8.884 4.407 -3.595 1.00 98.31 183 LEU A CA 1
ATOM 1396 C C . LEU A 1 183 ? 7.946 5.462 -4.180 1.00 98.31 183 LEU A C 1
ATOM 1398 O O . LEU A 1 183 ? 6.874 5.117 -4.682 1.00 98.31 183 LEU A O 1
ATOM 1402 N N . GLU A 1 184 ? 8.324 6.738 -4.113 1.00 97.94 184 GLU A N 1
ATOM 1403 C CA . GLU A 1 184 ? 7.470 7.821 -4.585 1.00 97.94 184 GLU A CA 1
ATOM 1404 C C . GLU A 1 184 ? 7.379 7.823 -6.105 1.00 97.94 184 GLU A C 1
ATOM 1406 O O . GLU A 1 184 ? 6.285 7.937 -6.661 1.00 97.94 184 GLU A O 1
ATOM 1411 N N . LYS A 1 185 ? 8.516 7.644 -6.781 1.00 98.12 185 LYS A N 1
ATOM 1412 C CA . LYS A 1 185 ? 8.570 7.508 -8.236 1.00 98.12 185 LYS A CA 1
ATOM 1413 C C . LYS A 1 185 ? 7.717 6.344 -8.707 1.00 98.12 185 LYS A C 1
ATOM 1415 O O . LYS A 1 185 ? 6.867 6.526 -9.576 1.00 98.12 185 LYS A O 1
ATOM 1420 N N . LEU A 1 186 ? 7.876 5.167 -8.101 1.00 98.69 186 LEU A N 1
ATOM 1421 C CA . LEU A 1 186 ? 7.062 4.010 -8.466 1.00 98.69 186 LEU A CA 1
ATOM 1422 C C . LEU A 1 186 ? 5.572 4.255 -8.186 1.00 98.69 186 LEU A C 1
ATOM 1424 O O . LEU A 1 186 ? 4.739 3.838 -8.986 1.00 98.69 186 LEU A O 1
ATOM 1428 N N . ALA A 1 187 ? 5.202 4.987 -7.129 1.00 98.75 187 ALA A N 1
ATOM 1429 C CA . ALA A 1 187 ? 3.806 5.365 -6.886 1.00 98.75 187 ALA A CA 1
ATOM 1430 C C . ALA A 1 187 ? 3.229 6.295 -7.971 1.00 98.75 187 ALA A C 1
ATOM 1432 O O . ALA A 1 187 ? 2.047 6.171 -8.314 1.00 98.75 187 ALA A O 1
ATOM 1433 N N . VAL A 1 188 ? 4.036 7.198 -8.538 1.00 98.69 188 VAL A N 1
ATOM 1434 C CA . VAL A 1 188 ? 3.631 8.026 -9.687 1.00 98.69 188 VAL A CA 1
ATOM 1435 C C . VAL A 1 188 ? 3.497 7.171 -10.948 1.00 98.69 188 VAL A C 1
ATOM 1437 O O . VAL A 1 188 ? 2.463 7.233 -11.619 1.00 98.69 188 VAL A O 1
ATOM 1440 N N . LEU A 1 189 ? 4.495 6.332 -11.245 1.00 98.75 189 LEU A N 1
ATOM 1441 C CA . LEU A 1 189 ? 4.512 5.473 -12.434 1.00 98.75 189 LEU A CA 1
ATOM 1442 C C . LEU A 1 189 ? 3.373 4.446 -12.434 1.00 98.75 189 LEU A C 1
ATOM 1444 O O . LEU A 1 189 ? 2.712 4.255 -13.451 1.00 98.75 189 LEU A O 1
ATOM 1448 N N . ALA A 1 190 ? 3.076 3.858 -11.274 1.00 98.75 190 ALA A N 1
ATOM 1449 C CA . ALA A 1 190 ? 1.947 2.956 -11.055 1.00 98.75 190 ALA A CA 1
ATOM 1450 C C . ALA A 1 190 ? 0.581 3.671 -11.057 1.00 98.75 190 ALA A C 1
ATOM 1452 O O . ALA A 1 190 ? -0.461 3.041 -10.862 1.00 98.75 190 ALA A O 1
ATOM 1453 N N . GLY A 1 191 ? 0.564 4.995 -11.238 1.00 98.56 191 GLY A N 1
ATOM 1454 C CA . GLY A 1 191 ? -0.659 5.768 -11.364 1.00 98.56 191 GLY A CA 1
ATOM 1455 C C . GLY A 1 191 ? -1.470 5.860 -10.076 1.00 98.56 191 GLY A C 1
ATOM 1456 O O . GLY A 1 191 ? -2.706 5.873 -10.132 1.00 98.56 191 GLY A O 1
ATOM 1457 N N . LEU A 1 192 ? -0.785 5.909 -8.932 1.00 98.69 192 LEU A N 1
ATOM 1458 C CA . LEU A 1 192 ? -1.386 6.108 -7.615 1.00 98.69 192 LEU A CA 1
ATOM 1459 C C . LEU A 1 192 ? -1.196 7.531 -7.094 1.00 98.69 192 LEU A C 1
ATOM 1461 O O . LEU A 1 192 ? -2.004 7.990 -6.292 1.00 98.69 192 LEU A O 1
ATOM 1465 N N . ALA A 1 193 ? -0.159 8.245 -7.522 1.00 98.44 193 ALA A N 1
ATOM 1466 C CA . ALA A 1 193 ? 0.130 9.583 -7.021 1.00 98.44 193 ALA A CA 1
ATOM 1467 C C . ALA A 1 193 ? 0.475 10.574 -8.138 1.00 98.44 193 ALA A C 1
ATOM 1469 O O . ALA A 1 193 ? 0.829 10.195 -9.253 1.00 98.44 193 ALA A O 1
ATOM 1470 N N . LEU A 1 194 ? 0.340 11.858 -7.823 1.00 98.31 194 LEU A N 1
ATOM 1471 C CA . LEU A 1 194 ? 0.789 12.980 -8.633 1.00 98.31 194 LEU A CA 1
ATOM 1472 C C . LEU A 1 194 ? 2.089 13.517 -8.040 1.00 98.31 194 LEU A C 1
ATOM 1474 O O . LEU A 1 194 ? 2.176 13.709 -6.828 1.00 98.31 194 LEU A O 1
ATOM 1478 N N . ARG A 1 195 ? 3.071 13.813 -8.892 1.00 96.69 195 ARG A N 1
ATOM 1479 C CA . ARG A 1 195 ? 4.274 14.549 -8.495 1.00 96.69 195 ARG A CA 1
ATOM 1480 C C . ARG A 1 195 ? 3.921 16.010 -8.209 1.00 96.69 195 ARG A C 1
ATOM 1482 O O . ARG A 1 195 ? 3.400 16.702 -9.087 1.00 96.69 195 ARG A O 1
ATOM 1489 N N . GLU A 1 196 ? 4.234 16.481 -7.003 1.00 92.25 196 GLU A N 1
ATOM 1490 C CA . GLU A 1 196 ? 4.068 17.873 -6.567 1.00 92.25 196 GLU A CA 1
ATOM 1491 C C . GLU A 1 196 ? 5.396 18.403 -5.995 1.00 92.25 196 GLU A C 1
ATOM 1493 O O . GLU A 1 196 ? 5.730 18.211 -4.824 1.00 92.25 196 GLU A O 1
ATOM 1498 N N . GLY A 1 197 ? 6.188 19.077 -6.837 1.00 89.31 197 GLY A N 1
ATOM 1499 C CA . GLY A 1 197 ? 7.522 19.546 -6.455 1.00 89.31 197 GLY A CA 1
ATOM 1500 C C . GLY A 1 197 ? 8.452 18.373 -6.137 1.00 89.31 197 GLY A C 1
ATOM 1501 O O . GLY A 1 197 ? 8.690 17.534 -7.000 1.00 89.31 197 GLY A O 1
ATOM 1502 N N . LYS A 1 198 ? 8.972 18.324 -4.904 1.00 88.50 198 LYS A N 1
ATOM 1503 C CA . LYS A 1 198 ? 9.841 17.234 -4.428 1.00 88.50 198 LYS A CA 1
ATOM 1504 C C . LYS A 1 198 ? 9.086 16.035 -3.845 1.00 88.50 198 LYS A C 1
ATOM 1506 O O . LYS A 1 198 ? 9.719 15.016 -3.630 1.00 88.50 198 LYS A O 1
ATOM 1511 N N . GLY A 1 199 ? 7.783 16.154 -3.582 1.00 93.69 199 GLY A N 1
ATOM 1512 C CA . GLY A 1 199 ? 6.980 15.090 -2.974 1.00 93.69 199 GLY A CA 1
ATOM 1513 C C . GLY A 1 199 ? 5.861 14.610 -3.890 1.00 93.69 199 GLY A C 1
ATOM 1514 O O . GLY A 1 199 ? 5.806 14.953 -5.076 1.00 93.69 199 GLY A O 1
ATOM 1515 N N . ILE A 1 200 ? 4.935 13.840 -3.325 1.00 97.00 200 ILE A N 1
ATOM 1516 C CA . ILE A 1 200 ? 3.774 13.302 -4.035 1.00 97.00 200 ILE A CA 1
ATOM 1517 C C . ILE A 1 200 ? 2.466 13.565 -3.290 1.00 97.00 200 ILE A C 1
ATOM 1519 O O . ILE A 1 200 ? 2.446 13.691 -2.068 1.00 97.00 200 ILE A O 1
ATOM 1523 N N . SER A 1 201 ? 1.356 13.595 -4.028 1.00 97.88 201 SER A N 1
ATOM 1524 C CA . SER A 1 201 ? 0.005 13.657 -3.467 1.00 97.88 201 SER A CA 1
ATOM 1525 C C . SER A 1 201 ? -0.909 12.612 -4.115 1.00 97.88 201 SER A C 1
ATOM 1527 O O . SER A 1 201 ? -0.834 12.339 -5.314 1.00 97.88 201 SER A O 1
ATOM 1529 N N . ASN A 1 202 ? -1.799 11.998 -3.335 1.00 98.56 202 ASN A N 1
ATOM 1530 C CA . ASN A 1 202 ? -2.832 11.107 -3.859 1.00 98.56 202 ASN A CA 1
ATOM 1531 C C . ASN A 1 202 ? -4.146 11.881 -4.082 1.00 98.56 202 ASN A C 1
ATOM 1533 O O . ASN A 1 202 ? -4.601 12.582 -3.171 1.00 98.56 202 ASN A O 1
ATOM 1537 N N . PRO A 1 203 ? -4.849 11.697 -5.216 1.00 97.81 203 PRO A N 1
ATOM 1538 C CA . PRO A 1 203 ? -6.083 12.437 -5.499 1.00 97.81 203 PRO A CA 1
ATOM 1539 C C . PRO A 1 203 ? -7.224 12.264 -4.480 1.00 97.81 203 PRO A C 1
ATOM 1541 O O . PRO A 1 203 ? -8.084 13.138 -4.338 1.00 97.81 203 PRO A O 1
ATOM 1544 N N . TYR A 1 204 ? -7.260 11.141 -3.760 1.00 97.69 204 TYR A N 1
ATOM 1545 C CA . TYR A 1 204 ? -8.264 10.882 -2.728 1.00 97.69 204 TYR A CA 1
ATOM 1546 C C . TYR A 1 204 ? -7.732 11.129 -1.316 1.00 97.69 204 TYR A C 1
ATOM 1548 O O . TYR A 1 204 ? -8.462 11.693 -0.491 1.00 97.69 204 TYR A O 1
ATOM 1556 N N . LEU A 1 205 ? -6.488 10.728 -1.051 1.00 96.88 205 LEU A N 1
ATOM 1557 C CA . LEU A 1 205 ? -5.901 10.692 0.292 1.00 96.88 205 LEU A CA 1
ATOM 1558 C C . LEU A 1 205 ? -5.088 11.945 0.650 1.00 96.88 205 LEU A C 1
ATOM 1560 O O . LEU A 1 205 ? -4.760 12.132 1.819 1.00 96.88 205 LEU A O 1
ATOM 1564 N N . GLY A 1 206 ? -4.780 12.821 -0.312 1.00 96.31 206 GLY A N 1
ATOM 1565 C CA . GLY A 1 206 ? -3.795 13.881 -0.086 1.00 96.31 206 GLY A CA 1
ATOM 1566 C C . GLY A 1 206 ? -2.452 13.241 0.247 1.00 96.31 206 GLY A C 1
ATOM 1567 O O . GLY A 1 206 ? -2.023 12.375 -0.505 1.00 96.31 206 GLY A O 1
ATOM 1568 N N . ASN A 1 207 ? -1.860 13.594 1.389 1.00 94.56 207 ASN A N 1
ATOM 1569 C CA . ASN A 1 207 ? -0.584 13.039 1.869 1.00 94.56 207 ASN A CA 1
ATOM 1570 C C . ASN A 1 207 ? -0.769 11.991 2.990 1.00 94.56 207 ASN A C 1
ATOM 1572 O O . ASN A 1 207 ? 0.204 11.540 3.583 1.00 94.56 207 ASN A O 1
ATOM 1576 N N . ASN A 1 208 ? -2.013 11.609 3.300 1.00 95.19 208 ASN A N 1
ATOM 1577 C CA . ASN A 1 208 ? -2.347 10.734 4.431 1.00 95.19 208 ASN A CA 1
ATOM 1578 C C . ASN A 1 208 ? -2.264 9.254 4.038 1.00 95.19 208 ASN A C 1
ATOM 1580 O O . ASN A 1 208 ? -3.268 8.532 4.044 1.00 95.19 208 ASN A O 1
ATOM 1584 N N . PHE A 1 209 ? -1.086 8.810 3.613 1.00 97.19 209 PHE A N 1
ATOM 1585 C CA . PHE A 1 209 ? -0.852 7.426 3.227 1.00 97.19 209 PHE A CA 1
ATOM 1586 C C . PHE A 1 209 ? 0.590 6.994 3.489 1.00 97.19 209 PHE A C 1
ATOM 1588 O O . PHE A 1 209 ? 1.491 7.813 3.648 1.00 97.19 209 PHE A O 1
ATOM 1595 N N . SER A 1 210 ? 0.796 5.683 3.510 1.00 97.38 210 SER A N 1
ATOM 1596 C CA . SER A 1 210 ? 2.110 5.048 3.549 1.00 97.38 210 SER A CA 1
ATOM 1597 C C . SER A 1 210 ? 2.264 4.108 2.361 1.00 97.38 210 SER A C 1
ATOM 1599 O O . SER A 1 210 ? 1.276 3.549 1.871 1.00 97.38 210 SER A O 1
ATOM 1601 N N . LEU A 1 211 ? 3.503 3.944 1.901 1.00 98.31 211 LEU A N 1
ATOM 1602 C CA . LEU A 1 211 ? 3.851 3.134 0.739 1.00 98.31 211 LEU A CA 1
ATOM 1603 C C . LEU A 1 211 ? 4.684 1.919 1.138 1.00 98.31 211 LEU A C 1
ATOM 1605 O O . LEU A 1 211 ? 5.565 1.992 1.995 1.00 98.31 211 LEU A O 1
ATOM 1609 N N . ALA A 1 212 ? 4.428 0.819 0.446 1.00 98.50 212 ALA A N 1
ATOM 1610 C CA . ALA A 1 212 ? 5.333 -0.306 0.317 1.00 98.50 212 ALA A CA 1
ATOM 1611 C C . ALA A 1 212 ? 5.325 -0.768 -1.144 1.00 98.50 212 ALA A C 1
ATOM 1613 O O . ALA A 1 212 ? 4.427 -0.433 -1.918 1.00 98.50 212 ALA A O 1
ATOM 1614 N N . VAL A 1 213 ? 6.323 -1.544 -1.531 1.00 98.81 213 VAL A N 1
ATOM 1615 C CA . VAL A 1 213 ? 6.476 -2.056 -2.889 1.00 98.81 213 VAL A CA 1
ATOM 1616 C C . VAL A 1 213 ? 6.841 -3.529 -2.848 1.00 98.81 213 VAL A C 1
ATOM 1618 O O . VAL A 1 213 ? 7.465 -3.991 -1.897 1.00 98.81 213 VAL A O 1
ATOM 1621 N N . VAL A 1 214 ? 6.468 -4.261 -3.891 1.00 98.88 214 VAL A N 1
ATOM 1622 C CA . VAL A 1 214 ? 7.047 -5.562 -4.221 1.00 98.88 214 VAL A CA 1
ATOM 1623 C C . VAL A 1 214 ? 7.714 -5.448 -5.580 1.00 98.88 214 VAL A C 1
ATOM 1625 O O . VAL A 1 214 ? 7.020 -5.226 -6.568 1.00 98.88 214 VAL A O 1
ATOM 1628 N N . THR A 1 215 ? 9.033 -5.595 -5.640 1.00 98.81 215 THR A N 1
ATOM 1629 C CA . THR A 1 215 ? 9.767 -5.742 -6.903 1.00 98.81 215 THR A CA 1
ATOM 1630 C C . THR A 1 215 ? 9.808 -7.223 -7.271 1.00 98.81 215 THR A C 1
ATOM 1632 O O . THR A 1 215 ? 9.904 -8.072 -6.383 1.00 98.81 215 THR A O 1
ATOM 1635 N N . THR A 1 216 ? 9.645 -7.570 -8.549 1.00 98.69 216 THR A N 1
ATOM 1636 C CA . THR A 1 216 ? 9.509 -8.975 -8.957 1.00 98.69 216 THR A CA 1
ATOM 1637 C C . THR A 1 216 ? 9.887 -9.240 -10.415 1.00 98.69 216 THR A C 1
ATOM 1639 O O . THR A 1 216 ? 9.751 -8.372 -11.279 1.00 98.69 216 THR A O 1
ATOM 1642 N N . SER A 1 217 ? 10.302 -10.479 -10.698 1.00 97.88 217 SER A N 1
ATOM 1643 C CA . SER A 1 217 ? 10.432 -11.034 -12.056 1.00 97.88 217 SER A CA 1
ATOM 1644 C C . SER A 1 217 ? 9.116 -11.591 -12.625 1.00 97.88 217 SER A C 1
ATOM 1646 O O . SER A 1 217 ? 9.061 -12.049 -13.770 1.00 97.88 217 SER A O 1
ATOM 1648 N N . TYR A 1 218 ? 8.030 -11.588 -11.847 1.00 98.38 218 TYR A N 1
ATOM 1649 C CA . TYR A 1 218 ? 6.718 -12.038 -12.299 1.00 98.38 218 TYR A CA 1
ATOM 1650 C C . TYR A 1 218 ? 6.080 -10.999 -13.228 1.00 98.38 218 TYR A C 1
ATOM 1652 O O . TYR A 1 218 ? 5.660 -9.937 -12.781 1.00 98.38 218 TYR A O 1
ATOM 1660 N N . GLY A 1 219 ? 5.994 -11.316 -14.524 1.00 98.00 219 GLY A N 1
ATOM 1661 C CA . GLY A 1 219 ? 5.401 -10.420 -15.523 1.00 98.00 219 GLY A CA 1
ATOM 1662 C C . GLY A 1 219 ? 3.915 -10.147 -15.271 1.00 98.00 219 GLY A C 1
ATOM 1663 O O . GLY A 1 219 ? 3.126 -11.092 -15.120 1.00 98.00 219 GLY A O 1
ATOM 1664 N N . LEU A 1 220 ? 3.546 -8.863 -15.245 1.00 98.62 220 LEU A N 1
ATOM 1665 C CA . LEU A 1 220 ? 2.233 -8.344 -14.855 1.00 98.62 220 LEU A CA 1
ATOM 1666 C C . LEU A 1 220 ? 1.795 -7.228 -15.810 1.00 98.62 220 LEU A C 1
ATOM 1668 O O . LEU A 1 220 ? 2.618 -6.452 -16.274 1.00 98.62 220 LEU A O 1
ATOM 1672 N N . ALA A 1 221 ? 0.491 -7.092 -16.063 1.00 98.69 221 ALA A N 1
ATOM 1673 C CA . ALA A 1 221 ? 0.009 -5.942 -16.825 1.00 98.69 221 ALA A CA 1
ATOM 1674 C C . ALA A 1 221 ? 0.146 -4.666 -15.981 1.00 98.69 221 ALA A C 1
ATOM 1676 O O . ALA A 1 221 ? -0.268 -4.648 -14.817 1.00 98.69 221 ALA A O 1
ATOM 1677 N N . THR A 1 222 ? 0.714 -3.624 -16.584 1.00 98.50 222 THR A N 1
ATOM 1678 C CA . THR A 1 222 ? 1.052 -2.363 -15.924 1.00 98.50 222 THR A CA 1
ATOM 1679 C C . THR A 1 222 ? -0.083 -1.346 -16.010 1.00 98.50 222 THR A C 1
ATOM 1681 O O . THR A 1 222 ? -0.915 -1.362 -16.919 1.00 98.50 222 THR A O 1
ATOM 1684 N N . ASP A 1 223 ? -0.134 -0.469 -15.016 1.00 98.50 223 ASP A N 1
ATOM 1685 C CA . ASP A 1 223 ? -0.991 0.703 -14.982 1.00 98.50 223 ASP A CA 1
ATOM 1686 C C . ASP A 1 223 ? -0.289 1.901 -15.622 1.00 98.50 223 ASP A C 1
ATOM 1688 O O . ASP A 1 223 ? 0.923 1.917 -15.829 1.00 98.50 223 ASP A O 1
ATOM 1692 N N . GLN A 1 224 ? -1.077 2.930 -15.924 1.00 98.19 224 GLN A N 1
ATOM 1693 C CA . GLN A 1 224 ? -0.567 4.175 -16.483 1.00 98.19 224 GLN A CA 1
ATOM 1694 C C . GLN A 1 224 ? -0.494 5.269 -15.413 1.00 98.19 224 GLN A C 1
ATOM 1696 O O . GLN A 1 224 ? -1.392 5.347 -14.559 1.00 98.19 224 GLN A O 1
ATOM 1701 N N . PRO A 1 225 ? 0.494 6.176 -15.495 1.00 98.50 225 PRO A N 1
ATOM 1702 C CA . PRO A 1 225 ? 0.560 7.339 -14.624 1.00 98.50 225 PRO A CA 1
ATOM 1703 C C . PRO A 1 225 ? -0.696 8.213 -14.712 1.00 98.50 225 PRO A C 1
ATOM 1705 O O . PRO A 1 225 ? -1.400 8.251 -15.727 1.00 98.50 225 PRO A O 1
ATOM 1708 N N . LEU A 1 226 ? -0.982 8.944 -13.636 1.00 98.50 226 LEU A N 1
ATOM 1709 C CA . LEU A 1 226 ? -2.107 9.877 -13.583 1.00 98.50 226 LEU A CA 1
ATOM 1710 C C . LEU A 1 226 ? -1.792 11.168 -14.346 1.00 98.50 226 LEU A C 1
ATOM 1712 O O . LEU A 1 226 ? -0.720 11.750 -14.193 1.00 98.50 226 LEU A O 1
ATOM 1716 N N . ALA A 1 227 ? -2.769 11.675 -15.095 1.00 97.75 227 ALA A N 1
ATOM 1717 C CA . ALA A 1 227 ? -2.714 13.033 -15.622 1.00 97.75 227 ALA A CA 1
ATOM 1718 C C . ALA A 1 227 ? -2.916 14.049 -14.488 1.00 97.75 227 ALA A C 1
ATOM 1720 O O . ALA A 1 227 ? -3.684 13.804 -13.558 1.00 97.75 227 ALA A O 1
ATOM 1721 N N . GLN A 1 228 ? -2.347 15.252 -14.609 1.00 96.19 228 GLN A N 1
ATOM 1722 C CA . GLN A 1 228 ? -2.516 16.324 -13.609 1.00 96.19 228 GLN A CA 1
ATOM 1723 C C . GLN A 1 228 ? -3.989 16.689 -13.335 1.00 96.19 228 GLN A C 1
ATOM 1725 O O . GLN A 1 228 ? -4.359 17.063 -12.221 1.00 96.19 228 GLN A O 1
ATOM 1730 N N . ALA A 1 229 ? -4.874 16.507 -14.321 1.00 96.19 229 ALA A N 1
ATOM 1731 C CA . ALA A 1 229 ? -6.317 16.690 -14.155 1.00 96.19 229 ALA A CA 1
ATOM 1732 C C . ALA A 1 229 ? -6.942 15.750 -13.099 1.00 96.19 229 ALA A C 1
ATOM 1734 O O . ALA A 1 229 ? -7.984 16.086 -12.528 1.00 96.19 229 ALA A O 1
ATOM 1735 N N . ALA A 1 230 ? -6.293 14.622 -12.775 1.00 96.31 230 ALA A N 1
ATOM 1736 C CA . ALA A 1 230 ? -6.729 13.690 -11.738 1.00 96.31 230 ALA A CA 1
ATOM 1737 C C . ALA A 1 230 ? -6.812 14.339 -10.350 1.00 96.31 230 ALA A C 1
ATOM 1739 O O . ALA A 1 230 ? -7.554 13.846 -9.506 1.00 96.31 230 ALA A O 1
ATOM 1740 N N . ARG A 1 231 ? -6.159 15.490 -10.120 1.00 94.31 231 ARG A N 1
ATOM 1741 C CA . ARG A 1 231 ? -6.277 16.273 -8.876 1.00 94.31 231 ARG A CA 1
ATOM 1742 C C . ARG A 1 231 ? -7.733 16.587 -8.501 1.00 94.31 231 ARG A C 1
ATOM 1744 O O . ARG A 1 231 ? -8.059 16.707 -7.324 1.00 94.31 231 ARG A O 1
ATOM 1751 N N . LYS A 1 232 ? -8.638 16.669 -9.486 1.00 92.44 232 LYS A N 1
ATOM 1752 C CA . LYS A 1 232 ? -10.086 16.887 -9.295 1.00 92.44 232 LYS A CA 1
ATOM 1753 C C . LYS A 1 232 ? -10.881 15.576 -9.137 1.00 92.44 232 LYS A C 1
ATOM 1755 O O . LYS A 1 232 ? -11.997 15.458 -9.632 1.00 92.44 232 LYS A O 1
ATOM 1760 N N . ALA A 1 233 ? -10.331 14.593 -8.425 1.00 92.56 233 ALA A N 1
ATOM 1761 C CA . ALA A 1 233 ? -10.904 13.249 -8.291 1.00 92.56 233 ALA A CA 1
ATOM 1762 C C . ALA A 1 233 ? -12.238 13.166 -7.520 1.00 92.56 233 ALA A C 1
ATOM 1764 O O . ALA A 1 233 ? -13.039 12.254 -7.741 1.00 92.56 233 ALA A O 1
ATOM 1765 N N . LYS A 1 234 ? -12.493 14.090 -6.586 1.00 93.88 234 LYS A N 1
ATOM 1766 C CA . LYS A 1 234 ? -13.652 14.053 -5.671 1.00 93.88 234 LYS A CA 1
ATOM 1767 C C . LYS A 1 234 ? -14.901 14.706 -6.282 1.00 93.88 234 LYS A C 1
ATOM 1769 O O . LYS A 1 234 ? -15.473 15.625 -5.708 1.00 93.88 234 LYS A O 1
ATOM 1774 N N . GLY A 1 235 ? -15.311 14.242 -7.462 1.00 93.25 235 GLY A N 1
ATOM 1775 C CA . GLY A 1 235 ? -16.518 14.713 -8.152 1.00 93.25 235 GLY A CA 1
ATOM 1776 C C . GLY A 1 235 ? -17.822 14.080 -7.645 1.00 93.25 235 GLY A C 1
ATOM 1777 O O . GLY A 1 235 ? -17.829 13.246 -6.736 1.00 93.25 235 GLY A O 1
ATOM 1778 N N . LEU A 1 236 ? -18.945 14.424 -8.288 1.00 92.56 236 LEU A N 1
ATOM 1779 C CA . LEU A 1 236 ? -20.277 13.902 -7.943 1.00 92.56 236 LEU A CA 1
ATOM 1780 C C . LEU A 1 236 ? -20.327 12.363 -7.955 1.00 92.56 236 LEU A C 1
ATOM 1782 O O . LEU A 1 236 ? -20.873 11.750 -7.037 1.00 92.56 236 LEU A O 1
ATOM 1786 N N . GLY A 1 237 ? -19.696 11.734 -8.953 1.00 90.81 237 GLY A N 1
ATOM 1787 C CA . GLY A 1 237 ? -19.634 10.275 -9.065 1.00 90.81 237 GLY A CA 1
ATOM 1788 C C . GLY A 1 237 ? -18.944 9.594 -7.879 1.00 90.81 237 GLY A C 1
ATOM 1789 O O . GLY A 1 237 ? -19.405 8.545 -7.425 1.00 90.81 237 GLY A O 1
ATOM 1790 N N . TYR A 1 238 ? -17.903 10.224 -7.324 1.00 94.06 238 TYR A N 1
ATOM 1791 C CA . TYR A 1 238 ? -17.220 9.766 -6.113 1.00 94.06 238 TYR A CA 1
ATOM 1792 C C . TYR A 1 238 ? -18.122 9.898 -4.878 1.00 94.06 238 TYR A C 1
ATOM 1794 O O . TYR A 1 238 ? -18.278 8.940 -4.118 1.00 94.06 238 TYR A O 1
ATOM 1802 N N . PHE A 1 239 ? -18.772 11.051 -4.688 1.00 94.44 239 PHE A N 1
ATOM 1803 C CA . PHE A 1 239 ? -19.653 11.269 -3.535 1.00 94.44 239 PHE A CA 1
ATOM 1804 C C . PHE A 1 239 ? -20.871 10.343 -3.525 1.00 94.44 239 PHE A C 1
ATOM 1806 O O . PHE A 1 239 ? -21.273 9.896 -2.452 1.00 94.44 239 PHE A O 1
ATOM 1813 N N . MET A 1 240 ? -21.399 9.996 -4.701 1.00 91.50 240 MET A N 1
ATOM 1814 C CA . MET A 1 240 ? -22.556 9.106 -4.857 1.00 91.50 240 MET A CA 1
ATOM 1815 C C . MET A 1 240 ? -22.184 7.618 -4.999 1.00 91.50 240 MET A C 1
ATOM 1817 O O . MET A 1 240 ? -23.073 6.772 -5.012 1.00 91.50 240 MET A O 1
ATOM 1821 N N . GLY A 1 241 ? -20.894 7.268 -5.104 1.00 91.62 241 GLY A N 1
ATOM 1822 C CA . GLY A 1 241 ? -20.446 5.875 -5.264 1.00 91.62 241 GLY A CA 1
ATOM 1823 C C . GLY A 1 241 ? -20.895 5.230 -6.583 1.00 91.62 241 GLY A C 1
ATOM 1824 O O . GLY A 1 241 ? -21.224 4.044 -6.618 1.00 91.62 241 GLY A O 1
ATOM 1825 N N . MET A 1 242 ? -20.939 6.000 -7.678 1.00 90.12 242 MET A N 1
ATOM 1826 C CA . MET A 1 242 ? -21.552 5.562 -8.944 1.00 90.12 242 MET A CA 1
ATOM 1827 C C . MET A 1 242 ? -20.866 4.341 -9.578 1.00 90.12 242 MET A C 1
ATOM 1829 O O . MET A 1 242 ? -21.534 3.587 -10.288 1.00 90.12 242 MET A O 1
ATOM 1833 N N . THR A 1 243 ? -19.581 4.111 -9.290 1.00 90.81 243 THR A N 1
ATOM 1834 C CA . THR A 1 243 ? -18.789 2.969 -9.791 1.00 90.81 243 THR A CA 1
ATOM 1835 C C . THR A 1 243 ? -18.793 1.748 -8.859 1.00 90.81 243 THR A C 1
ATOM 1837 O O . THR A 1 243 ? -18.072 0.777 -9.088 1.00 90.81 243 THR A O 1
ATOM 1840 N N . GLY A 1 244 ? -19.560 1.792 -7.764 1.00 91.50 244 GLY A N 1
ATOM 1841 C CA . GLY A 1 244 ? -19.548 0.757 -6.724 1.00 91.50 244 GLY A CA 1
ATOM 1842 C C . GLY A 1 244 ? -18.379 0.860 -5.735 1.00 91.50 244 GLY A C 1
ATOM 1843 O O . GLY A 1 244 ? -18.332 0.074 -4.788 1.00 91.50 244 GLY A O 1
ATOM 1844 N N . ALA A 1 245 ? -17.462 1.819 -5.917 1.00 93.94 245 ALA A N 1
ATOM 1845 C CA . ALA A 1 245 ? -16.456 2.184 -4.920 1.00 93.94 245 ALA A CA 1
ATOM 1846 C C . ALA A 1 245 ? -17.109 2.748 -3.640 1.00 93.94 245 ALA A C 1
ATOM 1848 O O . ALA A 1 245 ? -18.280 3.140 -3.639 1.00 93.94 245 ALA A O 1
ATOM 1849 N N . VAL A 1 246 ? -16.355 2.807 -2.535 1.00 93.50 246 VAL A N 1
ATOM 1850 C CA . VAL A 1 246 ? -16.869 3.373 -1.277 1.00 93.50 246 VAL A CA 1
ATOM 1851 C C . VAL A 1 246 ? -17.107 4.866 -1.476 1.00 93.50 246 VAL A C 1
ATOM 1853 O O . VAL A 1 246 ? -16.169 5.616 -1.757 1.00 93.50 246 VAL A O 1
ATOM 1856 N N . SER A 1 247 ? -18.363 5.287 -1.331 1.00 94.69 247 SER A N 1
ATOM 1857 C CA . SER A 1 247 ? -18.771 6.653 -1.636 1.00 94.69 247 SER A CA 1
ATOM 1858 C C . SER A 1 247 ? -18.143 7.676 -0.688 1.00 94.69 247 SER A C 1
ATOM 1860 O O . SER A 1 247 ? -17.897 7.403 0.492 1.00 94.69 247 SER A O 1
ATOM 1862 N N . GLY A 1 248 ? -17.925 8.891 -1.192 1.00 94.75 248 GLY A N 1
ATOM 1863 C CA . GLY A 1 248 ? -17.450 10.007 -0.375 1.00 94.75 248 GLY A CA 1
ATOM 1864 C C . GLY A 1 248 ? -18.383 10.326 0.799 1.00 94.75 248 GLY A C 1
ATOM 1865 O O . GLY A 1 248 ? -17.903 10.629 1.888 1.00 94.75 248 GLY A O 1
ATOM 1866 N N . LEU A 1 249 ? -19.702 10.185 0.610 1.00 93.56 249 LEU A N 1
ATOM 1867 C CA . LEU A 1 249 ? -20.695 10.363 1.676 1.00 93.56 249 LEU A CA 1
ATOM 1868 C C . LEU A 1 249 ? -20.560 9.311 2.784 1.00 93.56 249 LEU A C 1
ATOM 1870 O O . LEU A 1 249 ? -20.668 9.649 3.959 1.00 93.56 249 LEU A O 1
ATOM 1874 N N . GLU A 1 250 ? -20.288 8.051 2.434 1.00 92.31 250 GLU A N 1
ATOM 1875 C CA . GLU A 1 250 ? -20.075 6.990 3.424 1.00 92.31 250 GLU A CA 1
ATOM 1876 C C . GLU A 1 250 ? -18.791 7.224 4.226 1.00 92.31 250 GLU A C 1
ATOM 1878 O O . GLU A 1 250 ? -18.786 7.064 5.445 1.00 92.31 250 GLU A O 1
ATOM 1883 N N . ARG A 1 251 ? -17.712 7.660 3.565 1.00 93.19 251 ARG A N 1
ATOM 1884 C CA . ARG A 1 251 ? -16.453 8.028 4.236 1.00 93.19 251 ARG A CA 1
ATOM 1885 C C . ARG A 1 251 ? -16.652 9.209 5.182 1.00 93.19 251 ARG A C 1
ATOM 1887 O O . ARG A 1 251 ? -16.239 9.147 6.334 1.00 93.19 251 ARG A O 1
ATOM 1894 N N . TRP A 1 252 ? -17.351 10.247 4.725 1.00 92.56 252 TRP A N 1
ATOM 1895 C CA . TRP A 1 252 ? -17.712 11.395 5.555 1.00 92.56 252 TRP A CA 1
ATOM 1896 C C . TRP A 1 252 ? -18.568 10.991 6.762 1.00 92.56 252 TRP A C 1
ATOM 1898 O O . TRP A 1 252 ? -18.283 11.409 7.881 1.00 92.56 252 TRP A O 1
ATOM 1908 N N . ARG A 1 253 ? -19.572 10.126 6.564 1.00 91.94 253 ARG A N 1
ATOM 1909 C CA . ARG A 1 253 ? -20.418 9.605 7.646 1.00 91.94 253 ARG A CA 1
ATOM 1910 C C . ARG A 1 253 ? -19.592 8.873 8.702 1.00 91.94 253 ARG A C 1
ATOM 1912 O O . ARG A 1 253 ? -19.808 9.103 9.886 1.00 91.94 253 ARG A O 1
ATOM 1919 N N . ARG A 1 254 ? -18.658 8.008 8.284 1.00 90.94 254 ARG A N 1
ATOM 1920 C CA . ARG A 1 254 ? -17.772 7.259 9.195 1.00 90.94 254 ARG A CA 1
ATOM 1921 C C . ARG A 1 254 ? -16.877 8.185 10.011 1.00 90.94 254 ARG A C 1
ATOM 1923 O O . ARG A 1 254 ? -16.847 8.041 11.224 1.00 90.94 254 ARG A O 1
ATOM 1930 N N . ARG A 1 255 ? -16.255 9.175 9.367 1.00 90.25 255 ARG A N 1
ATOM 1931 C CA . ARG A 1 255 ? -15.366 10.158 10.012 1.00 90.25 255 ARG A CA 1
ATOM 1932 C C . ARG A 1 255 ? -16.030 11.018 11.081 1.00 90.25 255 ARG A C 1
ATOM 1934 O O . ARG A 1 255 ? -15.345 11.551 11.937 1.00 90.25 255 ARG A O 1
ATOM 1941 N N . ARG A 1 256 ? -17.352 11.203 11.016 1.00 90.56 256 ARG A N 1
ATOM 1942 C CA . ARG A 1 256 ? -18.103 11.991 12.010 1.00 90.56 256 ARG A CA 1
ATOM 1943 C C . ARG A 1 256 ? -18.593 11.171 13.200 1.00 90.56 256 ARG A C 1
ATOM 1945 O O . ARG A 1 256 ? -19.184 11.744 14.112 1.00 90.56 256 ARG A O 1
ATOM 1952 N N . ARG A 1 257 ? -18.433 9.845 13.176 1.00 92.38 257 ARG A N 1
ATOM 1953 C CA . ARG A 1 257 ? -18.772 9.004 14.327 1.00 92.38 257 ARG A CA 1
ATOM 1954 C C . ARG A 1 257 ? -17.660 9.131 15.369 1.00 92.38 257 ARG A C 1
ATOM 1956 O O . ARG A 1 257 ? -16.502 9.153 14.964 1.00 92.38 257 ARG A O 1
ATOM 1963 N N . PRO A 1 258 ? -17.989 9.141 16.674 1.00 93.06 258 PRO A N 1
ATOM 1964 C CA . PRO A 1 258 ? -16.979 8.994 17.712 1.00 93.06 258 PRO A CA 1
ATOM 1965 C C . PRO A 1 258 ? -16.101 7.779 17.418 1.00 93.06 258 PRO A C 1
ATOM 1967 O O . PRO A 1 258 ? -16.612 6.685 17.164 1.00 93.06 258 PRO A O 1
ATOM 1970 N N . SER A 1 259 ? -14.790 7.973 17.454 1.00 92.00 259 SER A N 1
ATOM 1971 C CA . SER A 1 259 ? -13.775 6.982 17.078 1.00 92.00 259 SER A CA 1
ATOM 1972 C C . SER A 1 259 ? -13.981 5.603 17.725 1.00 92.00 259 SER A C 1
ATOM 1974 O O . SER A 1 259 ? -13.838 4.572 17.068 1.00 92.00 259 SER A O 1
ATOM 1976 N N . HIS A 1 260 ? -14.403 5.568 18.991 1.00 91.44 260 HIS A N 1
ATOM 1977 C CA . HIS A 1 260 ? -14.634 4.335 19.750 1.00 91.44 260 HIS A CA 1
ATOM 1978 C C . HIS A 1 260 ? -15.936 3.591 19.387 1.00 91.44 260 HIS A C 1
ATOM 1980 O O . HIS A 1 260 ? -16.102 2.437 19.773 1.00 91.44 260 HIS A O 1
ATOM 1986 N N . HIS A 1 261 ? -16.859 4.201 18.633 1.00 92.38 261 HIS A N 1
ATOM 1987 C CA . HIS A 1 261 ? -18.090 3.533 18.183 1.00 92.38 261 HIS A CA 1
ATOM 1988 C C . HIS A 1 261 ? -17.875 2.620 16.967 1.00 92.38 261 HIS A C 1
ATOM 1990 O O . HIS A 1 261 ? -18.774 1.864 16.592 1.00 92.38 261 HIS A O 1
ATOM 1996 N N . GLY A 1 262 ? -16.716 2.707 16.311 1.00 91.06 262 GLY A N 1
ATOM 1997 C CA . GLY A 1 262 ? -16.435 1.950 15.097 1.00 91.06 262 GLY A CA 1
ATOM 1998 C C . GLY A 1 262 ? -17.388 2.266 13.927 1.00 91.06 262 GLY A C 1
ATOM 1999 O O . GLY A 1 262 ? -18.218 3.182 13.981 1.00 91.06 262 GLY A O 1
ATOM 2000 N N . PRO A 1 263 ? -17.281 1.511 12.818 1.00 89.19 263 PRO A N 1
ATOM 2001 C CA . PRO A 1 263 ? -18.024 1.800 11.589 1.00 89.19 263 PRO A CA 1
ATOM 2002 C C . PRO A 1 263 ? -19.489 1.336 11.615 1.00 89.19 263 PRO A C 1
ATOM 2004 O O . PRO A 1 263 ? -20.290 1.802 10.800 1.00 89.19 263 PRO A O 1
ATOM 2007 N N . TYR A 1 264 ? -19.844 0.416 12.516 1.00 90.88 264 TYR A N 1
ATOM 2008 C CA . TYR A 1 264 ? -21.186 -0.155 12.620 1.00 90.88 264 TYR A CA 1
ATOM 2009 C C . TYR A 1 264 ? -21.944 0.458 13.800 1.00 90.88 264 TYR A C 1
ATOM 2011 O O . TYR A 1 264 ? -21.340 0.647 14.854 1.00 90.88 264 TYR A O 1
ATOM 2019 N N . PRO A 1 265 ? -23.251 0.747 13.654 1.00 92.31 265 PRO A N 1
ATOM 2020 C CA . PRO A 1 265 ? -24.050 1.351 14.710 1.00 92.31 265 PRO A CA 1
ATOM 2021 C C . PRO A 1 265 ? -24.426 0.304 15.768 1.00 92.31 265 PRO A C 1
ATOM 2023 O O . PRO A 1 265 ? -25.571 -0.120 15.847 1.00 92.31 265 PRO A O 1
ATOM 2026 N N . ILE A 1 266 ? -23.462 -0.182 16.546 1.00 94.38 266 ILE A N 1
ATOM 2027 C CA . ILE A 1 266 ? -23.714 -1.171 17.607 1.00 94.38 266 ILE A CA 1
ATOM 2028 C C . ILE A 1 266 ? -24.315 -0.535 18.869 1.00 94.38 266 ILE A C 1
ATOM 2030 O O . ILE A 1 266 ? -24.820 -1.238 19.744 1.00 94.38 266 ILE A O 1
ATOM 2034 N N . GLU A 1 267 ? -24.262 0.792 18.978 1.00 93.81 267 GLU A N 1
ATOM 2035 C CA . GLU A 1 267 ? -24.817 1.580 20.080 1.00 93.81 267 GLU A CA 1
ATOM 2036 C C . GLU A 1 267 ? -26.351 1.556 20.132 1.00 93.81 267 GLU A C 1
ATOM 2038 O O . GLU A 1 267 ? -26.925 1.719 21.202 1.00 93.81 267 GLU A O 1
ATOM 2043 N N . ILE A 1 268 ? -27.023 1.300 19.003 1.00 94.94 268 ILE A N 1
ATOM 2044 C CA . ILE A 1 268 ? -28.495 1.226 18.939 1.00 94.94 268 ILE A CA 1
ATOM 2045 C C . ILE A 1 268 ? -29.033 -0.156 19.328 1.00 94.94 268 ILE A C 1
ATOM 2047 O O . ILE A 1 268 ? -30.244 -0.341 19.450 1.00 94.94 268 ILE A O 1
ATOM 2051 N N . LEU A 1 269 ? -28.154 -1.155 19.449 1.00 95.94 269 LEU A N 1
ATOM 2052 C CA . LEU A 1 269 ? -28.555 -2.517 19.774 1.00 95.94 269 LEU A CA 1
ATOM 2053 C C . LEU A 1 269 ? -28.982 -2.594 21.242 1.00 95.94 269 LEU A C 1
ATOM 2055 O O . LEU A 1 269 ? -28.284 -2.093 22.126 1.00 95.94 269 LEU A O 1
ATOM 2059 N N . LYS A 1 270 ? -30.111 -3.264 21.506 1.00 96.69 270 LYS A N 1
ATOM 2060 C CA . LYS A 1 270 ? -30.630 -3.458 22.865 1.00 96.69 270 LYS A CA 1
ATOM 2061 C C . LYS A 1 270 ? -29.604 -4.219 23.705 1.00 96.69 270 LYS A C 1
ATOM 2063 O O . LYS A 1 270 ? -29.232 -5.341 23.369 1.00 96.69 270 LYS A O 1
ATOM 2068 N N . ARG A 1 271 ? -29.176 -3.614 24.810 1.00 96.31 271 ARG A N 1
ATOM 2069 C CA . ARG A 1 271 ? -28.298 -4.245 25.801 1.00 96.31 271 ARG A CA 1
ATOM 2070 C C . ARG A 1 271 ? -29.148 -4.943 26.866 1.00 96.31 271 ARG A C 1
ATOM 2072 O O . ARG A 1 271 ? -30.251 -4.493 27.176 1.00 96.31 271 ARG A O 1
ATOM 2079 N N . GLN A 1 272 ? -28.665 -6.072 27.365 1.00 95.38 272 GLN A N 1
ATOM 2080 C CA . GLN A 1 272 ? -29.237 -6.835 28.475 1.00 95.38 272 GLN A CA 1
ATOM 2081 C C . GLN A 1 272 ? -28.078 -7.269 29.372 1.00 95.38 272 GLN A C 1
ATOM 2083 O O . GLN A 1 272 ? -26.992 -7.534 28.856 1.00 95.38 272 GLN A O 1
ATOM 2088 N N . ASP A 1 273 ? -28.315 -7.359 30.679 1.00 94.94 273 ASP A N 1
ATOM 2089 C CA . ASP A 1 273 ? -27.266 -7.721 31.643 1.00 94.94 273 ASP A CA 1
ATOM 2090 C C . ASP A 1 273 ? -26.887 -9.205 31.565 1.00 94.94 273 ASP A C 1
ATOM 2092 O O . ASP A 1 273 ? -25.763 -9.582 31.885 1.00 94.94 273 ASP A O 1
ATOM 2096 N N . LYS A 1 274 ? -27.819 -10.053 31.114 1.00 93.50 274 LYS A N 1
ATOM 2097 C CA . LYS A 1 274 ? -27.604 -11.487 30.904 1.00 93.50 274 LYS A CA 1
ATOM 2098 C C . LYS A 1 274 ? -27.656 -11.823 29.411 1.00 93.50 274 LYS A C 1
ATOM 2100 O O . LYS A 1 274 ? -28.462 -11.221 28.690 1.00 93.50 274 LYS A O 1
ATOM 2105 N N . PRO A 1 275 ? -26.839 -12.782 28.932 1.00 94.62 275 PRO A N 1
ATOM 2106 C CA . PRO A 1 275 ? -26.965 -13.307 27.580 1.00 94.62 275 PRO A CA 1
ATOM 2107 C C . PRO A 1 275 ? -28.382 -13.822 27.311 1.00 94.62 275 PRO A C 1
ATOM 2109 O O . PRO A 1 275 ? -29.107 -14.224 28.218 1.00 94.62 275 PRO A O 1
ATOM 2112 N N . THR A 1 276 ? -28.773 -13.859 26.041 1.00 95.25 276 THR A N 1
ATOM 2113 C CA . THR A 1 276 ? -30.065 -14.427 25.622 1.00 95.25 276 THR A CA 1
ATOM 2114 C C . THR A 1 276 ? -30.111 -15.955 25.719 1.00 95.25 276 THR A C 1
ATOM 2116 O O . THR A 1 276 ? -31.165 -16.546 25.507 1.00 95.25 276 THR A O 1
ATOM 2119 N N . THR A 1 277 ? -28.974 -16.590 26.015 1.00 95.81 277 THR A N 1
ATOM 2120 C CA . THR A 1 277 ? -28.831 -18.033 26.237 1.00 95.81 277 THR A CA 1
ATOM 2121 C C . THR A 1 277 ? -28.510 -18.276 27.706 1.00 95.81 277 THR A C 1
ATOM 2123 O O . THR A 1 277 ? -27.739 -17.521 28.297 1.00 95.81 277 THR A O 1
ATOM 2126 N N . ILE A 1 278 ? -29.103 -19.316 28.291 1.00 93.94 278 ILE A N 1
ATOM 2127 C CA . ILE A 1 278 ? -28.852 -19.700 29.682 1.00 93.94 278 ILE A CA 1
ATOM 2128 C C . ILE A 1 278 ? -27.420 -20.231 29.795 1.00 93.94 278 ILE A C 1
ATOM 2130 O O . ILE A 1 278 ? -27.007 -21.077 29.003 1.00 93.94 278 ILE A O 1
ATOM 2134 N N . ILE A 1 279 ? -26.679 -19.715 30.773 1.00 93.88 279 ILE A N 1
ATOM 2135 C CA . ILE A 1 279 ? -25.352 -20.192 31.158 1.00 93.88 279 ILE A CA 1
ATOM 2136 C C . ILE A 1 279 ? -25.440 -20.561 32.637 1.00 93.88 279 ILE A C 1
ATOM 2138 O O . ILE A 1 279 ? -25.861 -19.742 33.454 1.00 93.88 279 ILE A O 1
ATOM 2142 N N . HIS A 1 280 ? -25.087 -21.802 32.953 1.00 94.31 280 HIS A N 1
ATOM 2143 C CA . HIS A 1 280 ? -24.977 -22.303 34.317 1.00 94.31 280 HIS A CA 1
ATOM 2144 C C . HIS A 1 280 ? -23.515 -22.165 34.741 1.00 94.31 280 HIS A C 1
ATOM 2146 O O . HIS A 1 280 ? -22.708 -23.043 34.454 1.00 94.31 280 HIS A O 1
ATOM 2152 N N . ASP A 1 281 ? -23.148 -21.017 35.320 1.00 91.56 281 ASP A N 1
ATOM 2153 C CA . ASP A 1 281 ? -21.746 -20.663 35.610 1.00 91.56 281 ASP A CA 1
ATOM 2154 C C . ASP A 1 281 ? -21.032 -21.697 36.505 1.00 91.56 281 ASP A C 1
ATOM 2156 O O . ASP A 1 281 ? -19.817 -21.864 36.418 1.00 91.56 281 ASP A O 1
ATOM 2160 N N . ASP A 1 282 ? -21.784 -22.415 37.338 1.00 94.94 282 ASP A N 1
ATOM 2161 C CA . ASP A 1 282 ? -21.331 -23.503 38.207 1.00 94.94 282 ASP A CA 1
ATOM 2162 C C . ASP A 1 282 ? -21.130 -24.845 37.482 1.00 94.94 282 ASP A C 1
ATOM 2164 O O . ASP A 1 282 ? -20.416 -25.714 37.982 1.00 94.94 282 ASP A O 1
ATOM 2168 N N . GLU A 1 283 ? -21.701 -25.001 36.287 1.00 95.31 283 GLU A N 1
ATOM 2169 C CA . GLU A 1 283 ? -21.624 -26.215 35.468 1.00 95.31 283 GLU A CA 1
ATOM 2170 C C . GLU A 1 283 ? -20.637 -26.095 34.293 1.00 95.31 283 GLU A C 1
ATOM 2172 O O . GLU A 1 283 ? -20.469 -27.059 33.546 1.00 95.31 283 GLU A O 1
ATOM 2177 N N . VAL A 1 284 ? -19.971 -24.947 34.096 1.00 93.31 284 VAL A N 1
ATOM 2178 C CA . VAL A 1 284 ? -18.992 -24.754 33.006 1.00 93.31 284 VAL A CA 1
ATOM 2179 C C . VAL A 1 284 ? -17.585 -25.176 33.465 1.00 93.31 284 VAL A C 1
ATOM 2181 O O . VAL A 1 284 ? -16.909 -24.407 34.158 1.00 93.31 284 VAL A O 1
ATOM 2184 N N . PRO A 1 285 ? -17.075 -26.366 33.079 1.00 93.44 285 PRO A N 1
ATOM 2185 C CA . PRO A 1 285 ? -15.723 -26.776 33.434 1.00 93.44 285 PRO A CA 1
ATOM 2186 C C . PRO A 1 285 ? -14.674 -25.967 32.660 1.00 93.44 285 PRO A C 1
ATOM 2188 O O . PRO A 1 285 ? -14.856 -25.622 31.491 1.00 93.44 285 PRO A O 1
ATOM 2191 N N . ARG A 1 286 ? -13.521 -25.723 33.292 1.00 94.50 286 ARG A N 1
ATOM 2192 C CA . ARG A 1 286 ? -12.322 -25.247 32.588 1.00 94.50 286 ARG A CA 1
ATOM 2193 C C . ARG A 1 286 ? -11.701 -26.420 31.828 1.00 94.50 286 ARG A C 1
ATOM 2195 O O . ARG A 1 286 ? -11.394 -27.435 32.450 1.00 94.50 286 ARG A O 1
ATOM 2202 N N . ILE A 1 287 ? -11.523 -26.260 30.518 1.00 88.75 287 ILE A N 1
ATOM 2203 C CA . ILE A 1 287 ? -10.839 -27.212 29.627 1.00 88.75 287 ILE A CA 1
ATOM 2204 C C . ILE A 1 287 ? -9.431 -26.697 29.337 1.00 88.75 287 ILE A C 1
ATOM 2206 O O . ILE A 1 287 ? -9.293 -25.464 29.153 1.00 88.75 287 ILE A O 1
#

Foldseek 3Di:
DQQPQLVVFQLLCAQANLVPFAFDQVVLVVLLPAAADADALPLQPDPQPVLVVLVVLLVVLVVLQWAQADPDADPDDPDQAVVSSVLSSLLNVLVFRDKFKAFARCRFFPDGDDPLFGMKIKTKFFQDQQADPPDPCRVRCPSCSSSNQQSSQSVSQSVSQNVCRDSRWTKGKFFRPRDRGRNQSRCQQRAQWDDDPPGTQGLVRGPRIGMMMMTINDRHDGDGGGDPRSNPVLDPCQQSVVNSRNHPVLVVVQSPDRPVCHSDNCVPDDDDPDDPDDDPVVPDDDD